Protein AF-A0A9R1WSF4-F1 (afdb_monomer)

Foldseek 3Di:
DDDDDDDDDPPPPPPDDPPPPVVQVVLVVLVVVCPPDPVVVVVLVVQQQDAQAPPRPPDGLPRVLVVLVVVCVVVVPDQVRSLVVQCVVVVVDDPPGPGDNGPVVSVVSCVSNQPAWHKWQADPVRPDTCDDVNVPDQADPVPRHGQFDADPVVRDTDPPHGNDIDTHRDVVVVVVVLCVDPVSVCVVCCVPPPDDDDPPDDDPDPDDPD

Structure (mmCIF, N/CA/C/O backbone):
data_AF-A0A9R1WSF4-F1
#
_entry.id   AF-A0A9R1WSF4-F1
#
loop_
_atom_site.group_PDB
_atom_site.id
_atom_site.type_symbol
_atom_site.label_atom_id
_atom_site.label_alt_id
_atom_site.label_comp_id
_atom_site.label_asym_id
_atom_site.label_entity_id
_atom_site.label_seq_id
_atom_site.pdbx_PDB_ins_code
_atom_site.Cartn_x
_atom_site.Cartn_y
_atom_site.Cartn_z
_atom_site.occupancy
_atom_site.B_iso_or_equiv
_atom_site.auth_seq_id
_atom_site.auth_comp_id
_atom_site.auth_asym_id
_atom_site.auth_atom_id
_atom_site.pdbx_PDB_model_num
ATOM 1 N N . MET A 1 1 ? -25.707 47.163 37.357 1.00 34.94 1 MET A N 1
ATOM 2 C CA . MET A 1 1 ? -25.619 47.768 36.009 1.00 34.94 1 MET A CA 1
ATOM 3 C C . MET A 1 1 ? -24.159 47.628 35.598 1.00 34.94 1 MET A C 1
ATOM 5 O O . MET A 1 1 ? -23.336 48.232 36.261 1.00 34.94 1 MET A O 1
ATOM 9 N N . GLY A 1 2 ? -23.752 46.617 34.819 1.00 32.41 2 GLY A N 1
ATOM 10 C CA . GLY A 1 2 ? -24.029 46.438 33.376 1.00 32.41 2 GLY A CA 1
ATOM 11 C C . GLY A 1 2 ? -23.074 47.368 32.609 1.00 32.41 2 GLY A C 1
ATOM 12 O O . GLY A 1 2 ? -23.060 48.542 32.944 1.00 32.41 2 GLY A O 1
ATOM 13 N N . THR A 1 3 ? -22.200 46.967 31.680 1.00 28.72 3 THR A N 1
ATOM 14 C CA . THR A 1 3 ? -22.215 45.935 30.611 1.00 28.72 3 THR A CA 1
ATOM 15 C C . THR A 1 3 ? -20.755 45.670 30.165 1.00 28.72 3 THR A C 1
ATOM 17 O O . THR A 1 3 ? -19.969 46.610 30.125 1.00 28.72 3 THR A O 1
ATOM 20 N N . SER A 1 4 ? -20.259 44.428 30.083 1.00 29.83 4 SER A N 1
ATOM 21 C CA . SER A 1 4 ? -20.125 43.542 28.896 1.00 29.83 4 SER A CA 1
ATOM 22 C C . SER A 1 4 ? -19.516 44.136 27.611 1.00 29.83 4 SER A C 1
ATOM 24 O O . SER A 1 4 ? -20.044 45.109 27.087 1.00 29.83 4 SER A O 1
ATOM 26 N N . ASN A 1 5 ? -18.467 43.465 27.104 1.00 29.61 5 ASN A N 1
ATOM 27 C CA . ASN A 1 5 ? -18.132 43.126 25.698 1.00 29.61 5 ASN A CA 1
ATOM 28 C C . ASN A 1 5 ? -16.740 42.450 25.748 1.00 29.61 5 ASN A C 1
ATOM 30 O O . ASN A 1 5 ? -15.740 43.129 25.942 1.00 29.61 5 ASN A O 1
ATOM 34 N N . VAL A 1 6 ? -16.599 41.128 25.915 1.00 31.91 6 VAL A N 1
ATOM 35 C CA . VAL A 1 6 ? -16.716 40.045 24.911 1.00 31.91 6 VAL A CA 1
ATOM 36 C C . VAL A 1 6 ? -16.343 40.492 23.499 1.00 31.91 6 VAL A C 1
ATOM 38 O O . VAL A 1 6 ? -17.105 41.191 22.841 1.00 31.91 6 VAL A O 1
ATOM 41 N N . VAL A 1 7 ? -15.174 40.045 23.040 1.00 31.53 7 VAL A N 1
ATOM 42 C CA . VAL A 1 7 ? -14.856 39.922 21.617 1.00 31.53 7 VAL A CA 1
ATOM 43 C C . VAL A 1 7 ? -14.464 38.469 21.391 1.00 31.53 7 VAL A C 1
ATOM 45 O O . VAL A 1 7 ? -13.600 37.929 22.085 1.00 31.53 7 VAL A O 1
ATOM 48 N N . ASP A 1 8 ? -15.210 37.851 20.486 1.00 28.44 8 ASP A N 1
ATOM 49 C CA . ASP A 1 8 ? -15.284 36.427 20.203 1.00 28.44 8 ASP A CA 1
ATOM 50 C C . ASP A 1 8 ? -13.942 35.790 19.836 1.00 28.44 8 ASP A C 1
ATOM 52 O O . ASP A 1 8 ? -13.243 36.212 18.913 1.00 28.44 8 ASP A O 1
ATOM 56 N N . SER A 1 9 ? -13.644 34.670 20.492 1.00 30.88 9 SER A N 1
ATOM 57 C CA . SER A 1 9 ? -12.749 33.653 19.957 1.00 30.88 9 SER A CA 1
ATOM 58 C C . SER A 1 9 ? -13.428 32.983 18.759 1.00 30.88 9 SER A C 1
ATOM 60 O O . SER A 1 9 ? -14.299 32.126 18.927 1.00 30.88 9 SER A O 1
ATOM 62 N N . MET A 1 10 ? -13.029 33.364 17.546 1.00 30.42 10 MET A N 1
ATOM 63 C CA . MET A 1 10 ? -13.393 32.651 16.323 1.00 30.42 10 MET A CA 1
ATOM 64 C C . MET A 1 10 ? -12.867 31.211 16.397 1.00 30.42 10 MET A C 1
ATOM 66 O O . MET A 1 10 ? -11.686 30.942 16.181 1.00 30.42 10 MET A O 1
ATOM 70 N N . SER A 1 11 ? -13.759 30.274 16.716 1.00 31.11 11 SER A N 1
ATOM 71 C CA . SER A 1 11 ? -13.518 28.847 16.523 1.00 31.11 11 SER A CA 1
ATOM 72 C C . SER A 1 11 ? -13.500 28.562 15.024 1.00 31.11 11 SER A C 1
ATOM 74 O O . SER A 1 11 ? -14.547 28.500 14.383 1.00 31.11 11 SER A O 1
ATOM 76 N N . MET A 1 12 ? -12.308 28.392 14.448 1.00 27.53 12 MET A N 1
ATOM 77 C CA . MET A 1 12 ? -12.169 27.768 13.134 1.00 27.53 12 MET A CA 1
ATOM 78 C C . MET A 1 12 ? -12.491 26.280 13.278 1.00 27.53 12 MET A C 1
ATOM 80 O O . MET A 1 12 ? -11.629 25.461 13.599 1.00 27.53 12 MET A O 1
ATOM 84 N N . ASN A 1 13 ? -13.754 25.933 13.032 1.00 30.23 13 ASN A N 1
ATOM 85 C CA . ASN A 1 13 ? -14.149 24.569 12.714 1.00 30.23 13 ASN A CA 1
ATOM 86 C C . ASN A 1 13 ? -13.423 24.162 11.428 1.00 30.23 13 ASN A C 1
ATOM 88 O O . ASN A 1 13 ? -13.831 24.519 10.328 1.00 30.23 13 ASN A O 1
ATOM 92 N N . THR A 1 14 ? -12.316 23.440 11.576 1.00 27.28 14 THR A N 1
ATOM 93 C CA . THR A 1 14 ? -11.708 22.718 10.462 1.00 27.28 14 THR A CA 1
ATOM 94 C C . THR A 1 14 ? -12.385 21.358 10.420 1.00 27.28 14 THR A C 1
ATOM 96 O O . THR A 1 14 ? -11.944 20.412 11.071 1.00 27.28 14 THR A O 1
ATOM 99 N N . GLU A 1 15 ? -13.508 21.270 9.712 1.00 29.41 15 GLU A N 1
ATOM 100 C CA . GLU A 1 15 ? -14.000 19.974 9.258 1.00 29.41 15 GLU A CA 1
ATOM 101 C C . GLU A 1 15 ? -12.944 19.408 8.303 1.00 29.41 15 GLU A C 1
ATOM 103 O O . GLU A 1 15 ? -12.763 19.878 7.182 1.00 29.41 15 GLU A O 1
ATOM 108 N N . MET A 1 16 ? -12.164 18.448 8.799 1.00 30.19 16 MET A N 1
ATOM 109 C CA . MET A 1 16 ? -11.291 17.641 7.960 1.00 30.19 16 MET A CA 1
ATOM 110 C C . MET A 1 16 ? -12.169 16.764 7.059 1.00 30.19 16 MET A C 1
ATOM 112 O O . MET A 1 16 ? -12.967 15.986 7.595 1.00 30.19 16 MET A O 1
ATOM 116 N N . PRO A 1 17 ? -12.004 16.810 5.727 1.00 30.72 17 PRO A N 1
ATOM 117 C CA . PRO A 1 17 ? -12.562 15.784 4.865 1.00 30.72 17 PRO A CA 1
ATOM 118 C C . PRO A 1 17 ? -11.874 14.465 5.228 1.00 30.72 17 PRO A C 1
ATOM 120 O O . PRO A 1 17 ? -10.645 14.372 5.249 1.00 30.72 17 PRO A O 1
ATOM 123 N N . THR A 1 18 ? -12.664 13.462 5.595 1.00 35.69 18 THR A N 1
ATOM 124 C CA . THR A 1 18 ? -12.165 12.118 5.882 1.00 35.69 18 THR A CA 1
ATOM 125 C C . THR A 1 18 ? -12.180 11.314 4.585 1.00 35.69 18 THR A C 1
ATOM 127 O O . THR A 1 18 ? -13.177 10.688 4.247 1.00 35.69 18 THR A O 1
ATOM 130 N N . ASP A 1 19 ? -11.040 11.280 3.889 1.00 41.44 19 ASP A N 1
ATOM 131 C CA . ASP A 1 19 ? -10.754 10.381 2.746 1.00 41.44 19 ASP A CA 1
ATOM 132 C C . ASP A 1 19 ? -10.726 8.877 3.142 1.00 41.44 19 ASP A C 1
ATOM 134 O O . ASP A 1 19 ? -10.318 7.995 2.380 1.00 41.44 19 ASP A O 1
ATOM 138 N N . ASP A 1 20 ? -11.132 8.543 4.368 1.00 42.69 20 ASP A N 1
ATOM 139 C CA . ASP A 1 20 ? -10.998 7.205 4.943 1.00 42.69 20 ASP A CA 1
ATOM 140 C C . ASP A 1 20 ? -12.047 6.210 4.422 1.00 42.69 20 ASP A C 1
ATOM 142 O O . ASP A 1 20 ? -11.817 5.003 4.496 1.00 42.69 20 ASP A O 1
ATOM 146 N N . VAL A 1 21 ? -13.176 6.678 3.877 1.00 32.75 21 VAL A N 1
ATOM 147 C CA . VAL A 1 21 ? -14.263 5.793 3.415 1.00 32.75 21 VAL A CA 1
ATOM 148 C C . VAL A 1 21 ? -14.048 5.341 1.967 1.00 32.75 21 VAL A C 1
ATOM 150 O O . VAL A 1 21 ? -14.145 4.151 1.676 1.00 32.75 21 VAL A O 1
ATOM 153 N N . GLU A 1 22 ? -13.638 6.243 1.071 1.00 32.75 22 GLU A N 1
ATOM 154 C CA . GLU A 1 22 ? -13.432 5.916 -0.352 1.00 32.75 22 GLU A CA 1
ATOM 155 C C . GLU A 1 22 ? -12.198 5.032 -0.595 1.00 32.75 22 GLU A C 1
ATOM 157 O O . GLU A 1 22 ? -12.124 4.269 -1.561 1.00 32.75 22 GLU A O 1
ATOM 162 N N . THR A 1 23 ? -11.210 5.085 0.303 1.00 39.12 23 THR A N 1
ATOM 163 C CA . THR A 1 23 ? -9.971 4.315 0.148 1.00 39.12 23 THR A CA 1
ATOM 164 C C . THR A 1 23 ? -10.122 2.833 0.472 1.00 39.12 23 THR 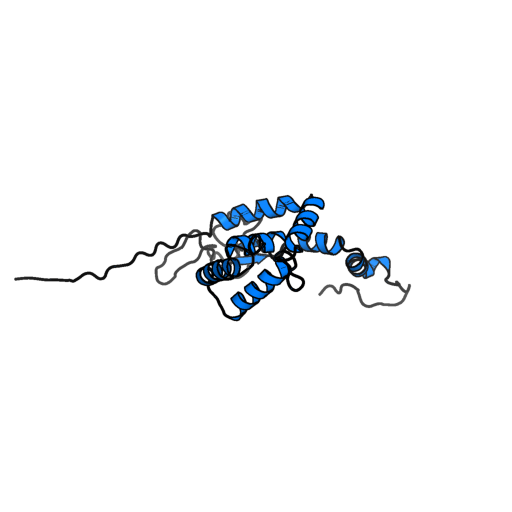A C 1
ATOM 166 O O . THR A 1 23 ? -9.264 2.067 0.039 1.00 39.12 23 THR A O 1
ATOM 169 N N . VAL A 1 24 ? -11.172 2.410 1.189 1.00 39.31 24 VAL A N 1
ATOM 170 C CA . VAL A 1 24 ? -11.402 1.000 1.561 1.00 39.31 24 VAL A CA 1
ATOM 171 C C . VAL A 1 24 ? -12.102 0.237 0.433 1.00 39.31 24 VAL A C 1
ATOM 173 O O . VAL A 1 24 ? -11.615 -0.825 0.045 1.00 39.31 24 VAL A O 1
ATOM 176 N N . GLU A 1 25 ? -13.154 0.802 -0.168 1.00 33.66 25 GLU A N 1
ATOM 177 C CA . GLU A 1 25 ? -13.897 0.158 -1.269 1.00 33.66 25 GLU A CA 1
ATOM 178 C C . GLU A 1 25 ? -13.054 0.021 -2.550 1.00 33.66 25 GLU A C 1
ATOM 180 O O . GLU A 1 25 ? -13.128 -0.984 -3.255 1.00 33.66 25 GLU A O 1
ATOM 185 N N . MET A 1 26 ? -12.143 0.963 -2.818 1.00 37.50 26 MET A N 1
ATOM 186 C CA . MET A 1 26 ? -11.238 0.877 -3.971 1.00 37.50 26 MET A CA 1
ATOM 187 C C . MET A 1 26 ? -10.111 -0.169 -3.819 1.00 37.50 26 MET A C 1
ATOM 189 O O . MET A 1 26 ? -9.355 -0.392 -4.766 1.00 37.50 26 MET A O 1
ATOM 193 N N . VAL A 1 27 ? -9.915 -0.791 -2.646 1.00 41.00 27 VAL A N 1
ATOM 194 C CA . VAL A 1 27 ? -8.861 -1.814 -2.445 1.00 41.00 27 VAL A CA 1
ATOM 195 C C . VAL A 1 27 ? -9.271 -3.158 -3.027 1.00 41.00 27 VAL A C 1
ATOM 197 O O . VAL A 1 27 ? -8.461 -3.776 -3.713 1.00 41.00 27 VAL A O 1
ATOM 200 N N . GLU A 1 28 ? -10.517 -3.569 -2.809 1.00 41.44 28 GLU A N 1
ATOM 201 C CA . GLU A 1 28 ? -11.014 -4.869 -3.268 1.00 41.44 28 GLU A CA 1
ATOM 202 C C . GLU A 1 28 ? -11.129 -4.901 -4.803 1.00 41.44 28 GLU A C 1
ATOM 204 O O . GLU A 1 28 ? -10.654 -5.837 -5.446 1.00 41.44 28 GLU A O 1
ATOM 209 N N . VAL A 1 29 ? -11.605 -3.808 -5.414 1.00 42.47 29 VAL A N 1
ATOM 210 C CA . VAL A 1 29 ? -11.800 -3.697 -6.874 1.00 42.47 29 VAL A CA 1
ATOM 211 C C . VAL A 1 29 ? -10.481 -3.705 -7.662 1.00 42.47 29 VAL A C 1
ATOM 213 O O . VAL A 1 29 ? -10.418 -4.205 -8.787 1.00 42.47 29 VAL A O 1
ATOM 216 N N . VAL A 1 30 ? -9.402 -3.147 -7.104 1.00 45.97 30 VAL A N 1
ATOM 217 C CA . VAL A 1 30 ? -8.091 -3.133 -7.777 1.00 45.97 30 VAL A CA 1
ATOM 218 C C . VAL A 1 30 ? -7.412 -4.496 -7.658 1.00 45.97 30 VAL A C 1
ATOM 220 O O . VAL A 1 30 ? -6.815 -4.950 -8.629 1.00 45.97 30 VAL A O 1
ATOM 223 N N . GLU A 1 31 ? -7.525 -5.180 -6.517 1.00 46.34 31 GLU A N 1
ATOM 224 C CA . GLU A 1 31 ? -6.888 -6.486 -6.311 1.00 46.34 31 GLU A CA 1
ATOM 225 C C . GLU A 1 31 ? -7.540 -7.598 -7.149 1.00 46.34 31 GLU A C 1
ATOM 227 O O . GLU A 1 31 ? -6.813 -8.384 -7.758 1.00 46.34 31 GLU A O 1
ATOM 232 N N . GLU A 1 32 ? -8.869 -7.625 -7.299 1.00 48.31 32 GLU A N 1
ATOM 233 C CA . GLU A 1 32 ? -9.553 -8.606 -8.163 1.00 48.31 32 GLU A CA 1
ATOM 234 C C . GLU A 1 32 ? -9.201 -8.453 -9.653 1.00 48.31 32 GLU A C 1
ATOM 236 O O . GLU A 1 32 ? -9.094 -9.445 -10.380 1.00 48.31 32 GLU A O 1
ATOM 241 N N . ASN A 1 33 ? -8.908 -7.230 -10.106 1.00 50.91 33 ASN A N 1
ATOM 242 C CA . ASN A 1 33 ? -8.629 -6.931 -11.513 1.00 50.91 33 ASN A CA 1
ATOM 243 C C . ASN A 1 33 ? -7.309 -7.516 -12.055 1.00 50.91 33 ASN A C 1
ATOM 245 O O . ASN A 1 33 ? -7.187 -7.689 -13.272 1.00 50.91 33 ASN A O 1
ATOM 249 N N . PHE A 1 34 ? -6.342 -7.838 -11.187 1.00 53.66 34 PHE A N 1
ATOM 250 C CA . PHE A 1 34 ? -5.024 -8.370 -11.580 1.00 53.66 34 PHE A CA 1
ATOM 251 C C . PHE A 1 34 ? -4.853 -9.874 -11.315 1.00 53.66 34 PHE A C 1
ATOM 253 O O . PHE A 1 34 ? -3.930 -10.494 -11.841 1.00 53.66 34 PHE A O 1
ATOM 260 N N . ILE A 1 35 ? -5.734 -10.490 -10.520 1.00 52.72 35 ILE A N 1
ATOM 261 C CA . ILE A 1 35 ? -5.609 -11.891 -10.073 1.00 52.72 35 ILE A CA 1
ATOM 262 C C . ILE A 1 35 ? -5.742 -12.900 -11.226 1.00 52.72 35 ILE A C 1
ATOM 264 O O . ILE A 1 35 ? -5.218 -14.016 -11.098 1.00 52.72 35 ILE A O 1
ATOM 268 N N . GLY A 1 36 ? -6.390 -12.507 -12.331 1.00 54.41 36 GLY A N 1
ATOM 269 C CA . GLY A 1 36 ? -6.693 -13.369 -13.478 1.00 54.41 36 GLY A CA 1
ATOM 270 C C . GLY A 1 36 ? -6.193 -12.892 -14.845 1.00 54.41 36 GLY A C 1
ATOM 271 O O . GLY A 1 36 ? -6.513 -13.545 -15.832 1.00 54.41 36 GLY A O 1
ATOM 272 N N . ASN A 1 37 ? -5.441 -11.788 -14.942 1.00 64.06 37 ASN A N 1
ATOM 273 C CA . ASN A 1 37 ? -5.027 -11.251 -16.242 1.00 64.06 37 ASN A CA 1
ATOM 274 C C . ASN A 1 37 ? -3.524 -10.886 -16.266 1.00 64.06 37 ASN A C 1
ATOM 276 O O . ASN A 1 37 ? -3.154 -9.782 -15.858 1.00 64.06 37 ASN A O 1
ATOM 280 N N . PRO A 1 38 ? -2.646 -11.810 -16.709 1.00 68.00 38 PRO A N 1
ATOM 281 C CA . PRO A 1 38 ? -1.209 -11.556 -16.813 1.00 68.00 38 PRO A CA 1
ATOM 282 C C . PRO A 1 38 ? -0.873 -10.442 -17.815 1.00 68.00 38 PRO A C 1
ATOM 284 O O . PRO A 1 38 ? 0.133 -9.760 -17.625 1.00 68.00 38 PRO A O 1
ATOM 287 N N . ASP A 1 39 ? -1.716 -10.210 -18.825 1.00 74.88 39 ASP A N 1
ATOM 288 C CA . ASP A 1 39 ? -1.504 -9.155 -19.816 1.00 74.88 39 ASP A CA 1
ATOM 289 C C . ASP A 1 39 ? -1.663 -7.764 -19.191 1.00 74.88 39 ASP A C 1
ATOM 291 O O . ASP A 1 39 ? -0.790 -6.924 -19.378 1.00 74.88 39 ASP A O 1
ATOM 295 N N . LYS A 1 40 ? -2.659 -7.555 -18.318 1.00 75.06 40 LYS A N 1
ATOM 296 C CA . LYS A 1 40 ? -2.814 -6.291 -17.564 1.00 75.06 40 LYS A CA 1
ATOM 297 C C . LYS A 1 40 ? -1.614 -5.968 -16.673 1.00 75.06 40 LYS A C 1
ATOM 299 O O . LYS A 1 40 ? -1.281 -4.806 -16.460 1.00 75.06 40 LYS A O 1
ATOM 304 N N . PHE A 1 41 ? -0.987 -6.989 -16.085 1.00 72.75 41 PHE A N 1
ATOM 305 C CA . PHE A 1 41 ? 0.207 -6.778 -15.266 1.00 72.75 41 PHE A CA 1
ATOM 306 C C . PHE A 1 41 ? 1.428 -6.449 -16.130 1.00 72.75 41 PHE A C 1
ATOM 308 O O . PHE A 1 41 ? 2.231 -5.608 -15.737 1.00 72.75 41 PHE A O 1
ATOM 315 N N . ARG A 1 42 ? 1.546 -7.068 -17.311 1.00 78.19 42 ARG A N 1
ATOM 316 C CA . ARG A 1 42 ? 2.587 -6.726 -18.285 1.00 78.19 42 ARG A CA 1
ATOM 317 C C . ARG A 1 42 ? 2.418 -5.296 -18.800 1.00 78.19 42 ARG A C 1
ATOM 319 O O . ARG A 1 42 ? 3.385 -4.553 -18.759 1.00 78.19 42 ARG A O 1
ATOM 326 N N . GLU A 1 43 ? 1.205 -4.895 -19.175 1.00 84.50 43 GLU A N 1
ATOM 327 C CA . GLU A 1 43 ? 0.888 -3.515 -19.577 1.00 84.50 43 GLU A CA 1
ATOM 328 C C . GLU A 1 43 ? 1.257 -2.503 -18.485 1.00 84.50 43 GLU A C 1
ATOM 330 O O . GLU A 1 43 ? 1.836 -1.460 -18.772 1.00 84.50 43 GLU A O 1
ATOM 335 N N . LEU A 1 44 ? 0.977 -2.829 -17.216 1.00 82.62 44 LEU A N 1
ATOM 336 C CA . LEU A 1 44 ? 1.388 -1.993 -16.089 1.00 82.62 44 LEU A CA 1
ATOM 337 C C . LEU A 1 44 ? 2.915 -1.867 -16.012 1.00 82.62 44 LEU A C 1
ATOM 339 O O . LEU A 1 44 ? 3.410 -0.761 -15.839 1.00 82.62 44 LEU A O 1
ATOM 343 N N . ILE A 1 45 ? 3.660 -2.973 -16.133 1.00 81.75 45 ILE A N 1
ATOM 344 C CA . ILE A 1 45 ? 5.133 -2.938 -16.130 1.00 81.75 45 ILE A CA 1
ATOM 345 C C . ILE A 1 45 ? 5.649 -2.077 -17.286 1.00 81.75 45 ILE A C 1
ATOM 347 O O . ILE A 1 45 ? 6.485 -1.205 -17.071 1.00 81.75 45 ILE A O 1
ATOM 351 N N . GLU A 1 46 ? 5.118 -2.287 -18.489 1.00 86.94 46 GLU A N 1
ATOM 352 C CA . GLU A 1 46 ? 5.505 -1.530 -19.677 1.00 86.94 46 GLU A CA 1
ATOM 353 C C . GLU A 1 46 ? 5.245 -0.029 -19.499 1.00 86.94 46 GLU A C 1
ATOM 355 O O . GLU A 1 46 ? 6.083 0.773 -19.899 1.00 86.94 46 GLU A O 1
ATOM 360 N N . ASP A 1 47 ? 4.140 0.368 -18.857 1.00 87.50 47 ASP A N 1
ATOM 361 C CA . ASP A 1 47 ? 3.843 1.777 -18.578 1.00 87.50 47 ASP A CA 1
ATOM 362 C C . ASP A 1 47 ? 4.812 2.404 -17.567 1.00 87.50 47 ASP A C 1
ATOM 364 O O . ASP A 1 47 ? 5.315 3.507 -17.787 1.00 87.50 47 ASP A O 1
ATOM 368 N N . VAL A 1 48 ? 5.116 1.703 -16.472 1.00 87.06 48 VAL A N 1
ATOM 369 C CA . VAL A 1 48 ? 5.973 2.250 -15.406 1.00 87.06 48 VAL A CA 1
ATOM 370 C C . VAL A 1 48 ? 7.462 2.244 -15.766 1.00 87.06 48 VAL A C 1
ATOM 372 O O . VAL A 1 48 ? 8.240 3.027 -15.210 1.00 87.06 48 VAL A O 1
ATOM 375 N N . GLU A 1 49 ? 7.872 1.377 -16.696 1.00 89.56 49 GLU A N 1
ATOM 376 C CA . GLU A 1 49 ? 9.234 1.311 -17.233 1.00 89.56 49 GLU A CA 1
ATOM 377 C C . GLU A 1 49 ? 9.495 2.322 -18.357 1.00 89.56 49 GLU A C 1
ATOM 379 O O . GLU A 1 49 ? 10.654 2.508 -18.738 1.00 89.56 49 GLU A O 1
ATOM 384 N N . LYS A 1 50 ? 8.471 3.040 -18.842 1.00 92.44 50 LYS A N 1
ATOM 385 C CA . LYS A 1 50 ? 8.670 4.135 -19.800 1.00 92.44 50 LYS A CA 1
ATOM 386 C C . LYS A 1 50 ? 9.677 5.161 -19.265 1.00 92.44 50 LYS A C 1
ATOM 388 O O . LYS A 1 50 ? 9.669 5.470 -18.065 1.00 92.44 50 LYS A O 1
ATOM 393 N N . PRO A 1 51 ? 10.523 5.733 -20.140 1.00 95.12 51 PRO A N 1
ATOM 394 C CA . PRO A 1 51 ? 11.329 6.902 -19.805 1.00 95.12 51 PRO A CA 1
ATOM 395 C C . PRO A 1 51 ? 10.462 8.018 -19.216 1.00 95.12 51 PRO A C 1
ATOM 397 O O . PRO A 1 51 ? 9.329 8.216 -19.647 1.00 95.12 51 PRO A O 1
ATOM 400 N N . LEU A 1 52 ? 10.995 8.776 -18.253 1.00 95.38 52 LEU A N 1
ATOM 401 C CA . LEU A 1 52 ? 10.245 9.868 -17.617 1.00 95.38 52 LEU A CA 1
ATOM 402 C C . LEU A 1 52 ? 9.798 10.949 -18.622 1.00 95.38 52 LEU A C 1
ATOM 404 O O . LEU A 1 52 ? 8.800 11.630 -18.410 1.00 95.38 52 LEU A O 1
ATOM 408 N N . TYR A 1 53 ? 10.557 11.125 -19.697 1.00 94.62 53 TYR A N 1
ATOM 409 C CA . TYR A 1 53 ? 10.246 11.958 -20.856 1.00 94.62 53 TYR A CA 1
ATOM 410 C C . TYR A 1 53 ? 11.084 11.461 -22.045 1.00 94.62 53 TYR A C 1
ATOM 412 O O . TYR A 1 53 ? 11.983 10.629 -21.873 1.00 94.62 53 TYR A O 1
ATOM 420 N N . THR A 1 54 ? 10.807 11.956 -23.253 1.00 93.06 54 THR A N 1
ATOM 421 C CA . THR A 1 54 ? 11.548 11.592 -24.474 1.00 93.06 54 THR A CA 1
ATOM 422 C C . THR A 1 54 ? 13.055 11.811 -24.300 1.00 93.06 54 THR A C 1
ATOM 424 O O . THR A 1 54 ? 13.463 12.865 -23.819 1.00 93.06 54 THR A O 1
ATOM 427 N N . GLU A 1 55 ? 13.882 10.839 -24.695 1.00 91.88 55 GLU A N 1
ATOM 428 C CA . GLU A 1 55 ? 15.350 10.862 -24.522 1.00 91.88 55 GLU A CA 1
ATOM 429 C C . GLU A 1 55 ? 15.847 10.852 -23.055 1.00 91.88 55 GLU A C 1
ATOM 431 O O . GLU A 1 55 ? 17.022 11.100 -22.777 1.00 91.88 55 GLU A O 1
ATOM 436 N N . CYS A 1 56 ? 14.993 10.543 -22.070 1.00 92.31 56 CYS A N 1
ATOM 437 C CA . CYS A 1 56 ? 15.441 10.381 -20.685 1.00 92.31 56 CYS A CA 1
ATOM 438 C C . CYS A 1 56 ? 16.108 9.010 -20.469 1.00 92.31 56 CYS A C 1
ATOM 440 O O . CYS A 1 56 ? 15.435 7.999 -20.286 1.00 92.31 56 CYS A O 1
ATOM 442 N N . HIS A 1 57 ? 17.442 8.968 -20.439 1.00 91.38 57 HIS A N 1
ATOM 443 C CA . HIS A 1 57 ? 18.189 7.719 -20.207 1.00 91.38 57 HIS A CA 1
ATOM 444 C C . HIS A 1 57 ? 18.387 7.370 -18.724 1.00 91.38 57 HIS A C 1
ATOM 446 O O . HIS A 1 57 ? 18.671 6.222 -18.390 1.00 91.38 57 HIS A O 1
ATOM 452 N N . ASN A 1 58 ? 18.255 8.354 -17.831 1.00 92.31 58 ASN A N 1
ATOM 453 C CA . ASN A 1 58 ? 18.609 8.196 -16.417 1.00 92.31 58 ASN A CA 1
ATOM 454 C C . ASN A 1 58 ? 17.430 7.760 -15.540 1.00 92.31 58 ASN A C 1
ATOM 456 O O . ASN A 1 58 ? 17.640 7.164 -14.483 1.00 92.31 58 ASN A O 1
ATOM 460 N N . PHE A 1 59 ? 16.198 8.080 -15.946 1.00 94.12 59 PHE A N 1
ATOM 461 C CA . PHE A 1 59 ? 15.009 7.851 -15.134 1.00 94.12 59 PHE A CA 1
ATOM 462 C C . PHE A 1 59 ? 13.862 7.276 -15.957 1.00 94.12 59 PHE A C 1
ATOM 464 O O . PHE A 1 59 ? 13.510 7.790 -17.018 1.00 94.12 59 PHE A O 1
ATOM 471 N N . THR A 1 60 ? 13.234 6.246 -15.401 1.00 94.56 60 THR A N 1
ATOM 472 C CA . THR A 1 60 ? 11.904 5.801 -15.807 1.00 94.56 60 THR A CA 1
ATOM 473 C C . THR A 1 60 ? 10.860 6.514 -14.954 1.00 94.56 60 THR A C 1
ATOM 475 O O . THR A 1 60 ? 11.182 7.060 -13.889 1.00 94.56 60 THR A O 1
ATOM 478 N N . LYS A 1 61 ? 9.598 6.468 -15.386 1.00 92.38 61 LYS A N 1
ATOM 479 C CA . LYS A 1 61 ? 8.451 6.935 -14.600 1.00 92.38 61 LYS A CA 1
ATOM 480 C C . LYS A 1 61 ? 8.502 6.370 -13.177 1.00 92.38 61 LYS A C 1
ATOM 482 O O . LYS A 1 61 ? 8.457 7.134 -12.211 1.00 92.38 61 LYS A O 1
ATOM 487 N N . LEU A 1 62 ? 8.718 5.054 -13.046 1.00 90.94 62 LEU A N 1
ATOM 488 C CA . LEU A 1 62 ? 8.824 4.360 -11.761 1.00 90.94 62 LEU A CA 1
ATOM 489 C C . LEU A 1 62 ? 10.017 4.807 -10.916 1.00 90.94 62 LEU A C 1
ATOM 491 O O . LEU A 1 62 ? 9.875 5.048 -9.713 1.00 90.94 62 LEU A O 1
ATOM 495 N N . SER A 1 63 ? 11.214 4.863 -11.506 1.00 92.88 63 SER A N 1
ATOM 496 C CA . SER A 1 63 ? 12.428 5.126 -10.731 1.00 92.88 63 SER A CA 1
ATOM 497 C C . SER A 1 63 ? 12.433 6.548 -10.173 1.00 92.88 63 SER A C 1
ATOM 499 O O . SER A 1 63 ? 12.820 6.741 -9.017 1.00 92.88 63 SER A O 1
ATOM 501 N N . ALA A 1 64 ? 11.913 7.514 -10.936 1.00 94.25 64 ALA A N 1
ATOM 502 C CA . ALA A 1 64 ? 11.746 8.895 -10.505 1.00 94.25 64 ALA A CA 1
ATOM 503 C C . ALA A 1 64 ? 10.815 9.002 -9.290 1.00 94.25 64 ALA A C 1
ATOM 505 O O . ALA A 1 64 ? 11.205 9.525 -8.240 1.00 94.25 64 ALA A O 1
ATOM 506 N N . ILE A 1 65 ? 9.598 8.454 -9.388 1.00 92.31 65 ILE A N 1
ATOM 507 C CA . ILE A 1 65 ? 8.630 8.563 -8.294 1.00 92.31 65 ILE A CA 1
ATOM 508 C C . ILE A 1 65 ? 9.060 7.774 -7.055 1.00 92.31 65 ILE A C 1
ATOM 510 O O . ILE A 1 65 ? 8.834 8.230 -5.936 1.00 92.31 65 ILE A O 1
ATOM 514 N N . ASN A 1 66 ? 9.738 6.634 -7.227 1.00 91.19 66 ASN A N 1
ATOM 515 C CA . ASN A 1 66 ? 10.263 5.849 -6.113 1.00 91.19 66 ASN A CA 1
ATOM 516 C C . ASN A 1 66 ? 11.296 6.658 -5.313 1.00 91.19 66 ASN A C 1
ATOM 518 O O . ASN A 1 66 ? 11.214 6.744 -4.089 1.00 91.19 66 ASN A O 1
ATOM 522 N N . GLN A 1 67 ? 12.235 7.323 -5.994 1.00 93.94 67 GLN A N 1
ATOM 523 C CA . GLN A 1 67 ? 13.217 8.184 -5.329 1.00 93.94 67 GLN A CA 1
ATOM 524 C C . GLN A 1 67 ? 12.554 9.362 -4.605 1.00 93.94 67 GLN A C 1
ATOM 526 O O . GLN A 1 67 ? 12.903 9.656 -3.461 1.00 93.94 67 GLN A O 1
ATOM 531 N N . LEU A 1 68 ? 11.551 9.993 -5.218 1.00 93.88 68 LEU A N 1
ATOM 532 C CA . LEU A 1 68 ? 10.824 11.104 -4.601 1.00 93.88 68 LEU A CA 1
ATOM 533 C C . LEU A 1 68 ? 10.007 10.669 -3.381 1.00 93.88 68 LEU A C 1
ATOM 535 O O . LEU A 1 68 ? 10.030 11.352 -2.358 1.00 93.88 68 LEU A O 1
ATOM 539 N N . LEU A 1 69 ? 9.329 9.522 -3.441 1.00 91.25 69 LEU A N 1
ATOM 540 C CA . LEU A 1 69 ? 8.620 8.965 -2.288 1.00 91.25 69 LEU A CA 1
ATOM 541 C C . LEU A 1 69 ? 9.583 8.578 -1.163 1.00 91.25 69 LEU A C 1
ATOM 543 O O . LEU A 1 69 ? 9.281 8.827 0.003 1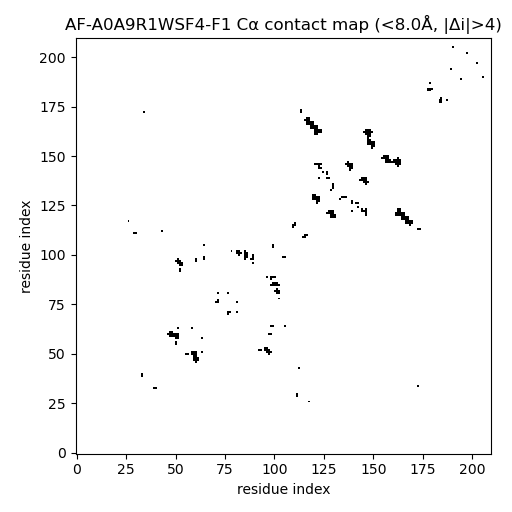.00 91.25 69 LEU A O 1
ATOM 547 N N . ASN A 1 70 ? 10.767 8.056 -1.489 1.00 91.44 70 ASN A N 1
ATOM 548 C CA . ASN A 1 70 ? 11.800 7.789 -0.490 1.00 91.44 70 ASN A CA 1
ATOM 549 C C . ASN A 1 70 ? 12.249 9.075 0.214 1.00 91.44 70 ASN A C 1
ATOM 551 O O . ASN A 1 70 ? 12.360 9.090 1.440 1.00 91.44 70 ASN A O 1
ATOM 555 N N . LEU A 1 71 ? 12.450 10.172 -0.525 1.00 94.25 71 LEU A N 1
ATOM 556 C CA . LEU A 1 71 ? 12.758 11.481 0.063 1.00 94.25 71 LEU A CA 1
ATOM 557 C C . LEU A 1 71 ? 11.605 11.987 0.935 1.00 94.25 71 LEU A C 1
ATOM 559 O O . LEU A 1 71 ? 11.824 12.382 2.080 1.00 94.25 71 LEU A O 1
ATOM 563 N N . LYS A 1 72 ? 10.370 11.911 0.432 1.00 93.00 72 LYS A N 1
ATOM 564 C CA . LYS A 1 72 ? 9.164 12.282 1.178 1.00 93.00 72 LYS A CA 1
ATOM 565 C C . LYS A 1 72 ? 9.102 11.567 2.525 1.00 93.00 72 LYS A C 1
ATOM 567 O O . LYS A 1 72 ? 8.924 12.219 3.550 1.00 93.00 72 LYS A O 1
ATOM 572 N N . SER A 1 73 ? 9.271 10.246 2.524 1.00 91.31 73 SER A N 1
ATOM 573 C CA . SER A 1 73 ? 9.249 9.423 3.734 1.00 91.31 73 SER A CA 1
ATOM 574 C C . SER A 1 73 ? 10.421 9.727 4.662 1.00 91.31 73 SER A C 1
ATOM 576 O O . SER A 1 73 ? 10.217 9.863 5.865 1.00 91.31 73 SER A O 1
ATOM 578 N N . LYS A 1 74 ? 11.633 9.885 4.117 1.00 94.88 74 LYS A N 1
ATOM 579 C CA . LYS A 1 74 ? 12.847 10.164 4.895 1.00 94.88 74 LYS A CA 1
ATOM 580 C C . LYS A 1 74 ? 12.773 11.489 5.654 1.00 94.88 74 LYS A C 1
ATOM 582 O O . LYS A 1 74 ? 13.282 11.574 6.766 1.00 94.88 74 LYS A O 1
ATOM 587 N N . TYR A 1 75 ? 12.151 12.504 5.060 1.00 96.00 75 TYR A N 1
ATOM 588 C CA . TYR A 1 75 ? 12.089 13.855 5.624 1.00 96.00 75 TYR A CA 1
ATOM 589 C C . TYR A 1 75 ? 10.705 14.239 6.160 1.00 96.00 75 TYR A C 1
ATOM 591 O O . TYR A 1 75 ? 10.495 15.386 6.538 1.00 96.00 75 TYR A O 1
ATOM 599 N N . GLY A 1 76 ? 9.754 13.300 6.205 1.00 93.00 76 GLY A N 1
ATOM 600 C CA . GLY A 1 76 ? 8.416 13.547 6.751 1.00 93.00 76 GLY A CA 1
ATOM 601 C C . GLY A 1 76 ? 7.603 14.585 5.969 1.00 93.00 76 GLY A C 1
ATOM 602 O O . GLY A 1 76 ? 6.805 15.313 6.556 1.00 93.00 76 GLY A O 1
ATOM 603 N N . VAL A 1 77 ? 7.795 14.678 4.651 1.00 94.06 77 VAL A N 1
ATOM 604 C CA . VAL A 1 77 ? 7.102 15.665 3.810 1.00 94.06 77 VAL A CA 1
ATOM 605 C C . VAL A 1 77 ? 5.607 15.337 3.735 1.00 94.06 77 VAL A C 1
ATOM 607 O O . VAL A 1 77 ? 5.209 14.239 3.324 1.00 94.06 77 VAL A O 1
ATOM 610 N N . SER A 1 78 ? 4.761 16.309 4.091 1.00 93.38 78 SER A N 1
ATOM 611 C CA . SER A 1 78 ? 3.299 16.157 4.078 1.00 93.38 78 SER A CA 1
ATOM 612 C C . SER A 1 78 ? 2.759 15.816 2.682 1.00 93.38 78 SER A C 1
ATOM 614 O O . SER A 1 78 ? 3.403 16.067 1.662 1.00 93.38 78 SER A O 1
ATOM 616 N N . ASP A 1 79 ? 1.574 15.202 2.602 1.00 90.44 79 ASP A N 1
ATOM 617 C CA . ASP A 1 79 ? 0.939 14.889 1.310 1.00 90.44 79 ASP A CA 1
ATOM 618 C C . ASP A 1 79 ? 0.629 16.145 0.494 1.00 90.44 79 ASP A C 1
ATOM 620 O O . ASP A 1 79 ? 0.913 16.163 -0.701 1.00 90.44 79 ASP A O 1
ATOM 624 N N . LYS A 1 80 ? 0.171 17.220 1.144 1.00 93.38 80 LYS A N 1
ATOM 625 C CA . LYS A 1 80 ? -0.080 18.505 0.484 1.00 93.38 80 LYS A CA 1
ATOM 626 C C . LYS A 1 80 ? 1.190 19.081 -0.152 1.00 93.38 80 LYS A C 1
ATOM 628 O O . LYS A 1 80 ? 1.205 19.340 -1.350 1.00 93.38 80 LYS A O 1
ATOM 633 N N . CYS A 1 81 ? 2.267 19.194 0.629 1.00 94.44 81 CYS A N 1
ATOM 634 C CA . CYS A 1 81 ? 3.543 19.717 0.137 1.00 94.44 81 CYS A CA 1
ATOM 635 C C . CYS A 1 81 ? 4.123 18.837 -0.978 1.00 94.44 81 CYS A C 1
ATOM 637 O O . CYS A 1 81 ? 4.621 19.349 -1.974 1.00 94.44 81 CYS A O 1
ATOM 639 N N . PHE A 1 82 ? 4.013 17.510 -0.858 1.00 94.75 82 PHE A N 1
ATOM 640 C CA . PHE A 1 82 ? 4.499 16.614 -1.905 1.00 94.75 82 PHE A CA 1
ATOM 641 C C . PHE A 1 82 ? 3.696 16.735 -3.202 1.00 94.75 82 PHE A C 1
ATOM 643 O O . PHE A 1 82 ? 4.290 16.708 -4.270 1.00 94.75 82 PHE A O 1
ATOM 650 N N . THR A 1 83 ? 2.370 16.888 -3.138 1.00 94.88 83 THR A N 1
ATOM 651 C CA . THR A 1 83 ? 1.555 17.136 -4.337 1.00 94.88 83 THR A CA 1
ATOM 652 C C . THR A 1 83 ? 1.988 18.427 -5.036 1.00 94.88 83 THR A C 1
ATOM 654 O O . THR A 1 83 ? 2.228 18.404 -6.237 1.00 94.88 83 THR A O 1
ATOM 657 N N . GLU A 1 84 ? 2.164 19.524 -4.294 1.00 95.81 84 GLU A N 1
ATOM 658 C CA . GLU A 1 84 ? 2.656 20.792 -4.857 1.00 95.81 84 GLU A CA 1
ATOM 659 C C . GLU A 1 84 ? 4.062 20.641 -5.466 1.00 95.81 84 GLU A C 1
ATOM 661 O O . GLU A 1 84 ? 4.328 21.140 -6.560 1.00 95.81 84 GLU A O 1
ATOM 666 N N . LEU A 1 85 ? 4.945 19.879 -4.810 1.00 95.50 85 LEU A N 1
ATOM 667 C CA . LEU A 1 85 ? 6.282 19.570 -5.319 1.00 95.50 85 LEU A CA 1
ATOM 668 C C . LEU A 1 85 ? 6.238 18.775 -6.633 1.00 95.50 85 LEU A C 1
ATOM 670 O O . LEU A 1 85 ? 7.002 19.075 -7.545 1.00 95.50 85 LEU A O 1
ATOM 674 N N . LEU A 1 86 ? 5.357 17.776 -6.748 1.00 95.44 86 LEU A N 1
ATOM 675 C CA . LEU A 1 86 ? 5.201 16.988 -7.974 1.00 95.44 86 LEU A CA 1
ATOM 676 C C . LEU A 1 86 ? 4.749 17.862 -9.148 1.00 95.44 86 LEU A C 1
ATOM 678 O O . LEU A 1 86 ? 5.318 17.754 -10.231 1.00 95.44 86 LEU A O 1
ATOM 682 N N . VAL A 1 87 ? 3.785 18.762 -8.923 1.00 95.50 87 VAL A N 1
ATOM 683 C CA . VAL A 1 87 ? 3.327 19.725 -9.939 1.00 95.50 87 VAL A CA 1
ATOM 684 C C . VAL A 1 87 ? 4.473 20.636 -10.381 1.00 95.50 87 VAL A C 1
ATOM 686 O O . VAL A 1 87 ? 4.681 20.825 -11.580 1.00 95.50 87 VAL A O 1
ATOM 689 N N . LEU A 1 88 ? 5.257 21.152 -9.429 1.00 96.31 88 LEU A N 1
ATOM 690 C CA . LEU A 1 88 ? 6.408 21.998 -9.732 1.00 96.31 88 LEU A CA 1
ATOM 691 C C . LEU A 1 88 ? 7.454 21.244 -10.565 1.00 96.31 88 LEU A C 1
ATOM 693 O O . LEU A 1 88 ? 7.860 21.734 -11.616 1.00 96.31 88 LEU A O 1
ATOM 697 N N . ILE A 1 89 ? 7.843 20.035 -10.147 1.00 95.06 89 ILE A N 1
ATOM 698 C CA . ILE A 1 89 ? 8.796 19.194 -10.888 1.00 95.06 89 ILE A CA 1
ATOM 699 C C . ILE A 1 89 ? 8.266 18.909 -12.294 1.00 95.06 89 ILE A C 1
ATOM 701 O O . ILE A 1 89 ? 8.997 19.082 -13.263 1.00 95.06 89 ILE A O 1
ATOM 705 N N . LYS A 1 90 ? 6.989 18.536 -12.424 1.00 95.00 90 LYS A N 1
ATOM 706 C CA . LYS A 1 90 ? 6.349 18.273 -13.718 1.00 95.00 90 LYS A CA 1
ATOM 707 C C . LYS A 1 90 ? 6.422 19.475 -14.661 1.00 95.00 90 LYS A C 1
ATOM 709 O O . LYS A 1 90 ? 6.634 19.278 -15.852 1.00 95.00 90 LYS A O 1
ATOM 714 N N . SER A 1 91 ? 6.293 20.697 -14.135 1.00 95.12 91 SER A N 1
ATOM 715 C CA . SER A 1 91 ? 6.406 21.936 -14.919 1.00 95.12 91 SER A CA 1
ATOM 716 C C . SER A 1 91 ? 7.843 22.312 -15.307 1.00 95.12 91 SER A C 1
ATOM 718 O O . SER A 1 91 ? 8.041 23.057 -16.260 1.00 95.12 91 SER A O 1
ATOM 720 N N . MET A 1 92 ? 8.843 21.807 -14.576 1.00 95.62 92 MET A N 1
ATOM 721 C CA . MET A 1 92 ? 10.265 22.009 -14.884 1.00 95.62 92 MET A CA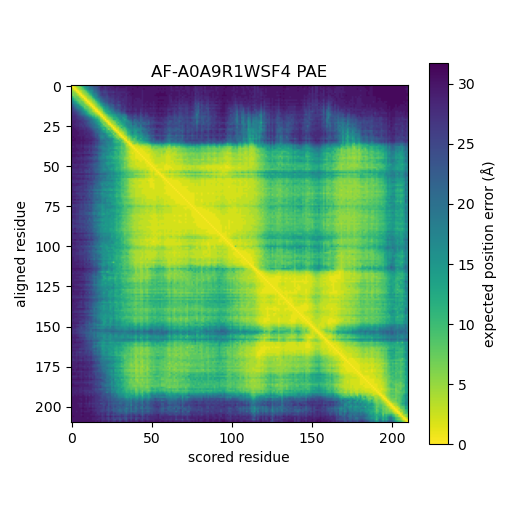 1
ATOM 722 C C . MET A 1 92 ? 10.795 21.017 -15.928 1.00 95.62 92 MET A C 1
ATOM 724 O O . MET A 1 92 ? 11.874 21.230 -16.481 1.00 95.62 92 MET A O 1
ATOM 728 N N . LEU A 1 93 ? 10.078 19.916 -16.165 1.00 95.44 93 LEU A N 1
ATOM 729 C CA . LEU A 1 93 ? 10.444 18.890 -17.139 1.00 95.44 93 LEU A CA 1
ATOM 730 C C . LEU A 1 93 ? 9.969 19.262 -18.555 1.00 95.44 93 LEU A C 1
ATOM 732 O O . LEU A 1 93 ? 9.053 20.074 -18.699 1.00 95.44 93 LEU A O 1
ATOM 736 N N . PRO A 1 94 ? 10.550 18.651 -19.608 1.00 95.75 94 PRO A N 1
ATOM 737 C CA . PRO A 1 94 ? 10.094 18.852 -20.981 1.00 95.75 94 PRO A CA 1
ATOM 738 C C . PRO A 1 94 ? 8.602 18.552 -21.171 1.00 95.75 94 PRO A C 1
ATOM 740 O O . PRO A 1 94 ? 8.004 17.760 -20.433 1.00 95.75 94 PRO A O 1
ATOM 743 N N . GLU A 1 95 ? 8.008 19.169 -22.191 1.00 93.50 95 GLU A N 1
ATOM 744 C CA . GLU A 1 95 ? 6.620 18.915 -22.573 1.00 93.50 95 GLU A CA 1
ATOM 745 C C . GLU A 1 95 ? 6.419 17.439 -22.958 1.00 93.50 95 GLU A C 1
ATOM 747 O O . GLU A 1 95 ? 7.288 16.820 -23.569 1.00 93.50 95 GLU A O 1
ATOM 752 N N . GLY A 1 96 ? 5.282 16.859 -22.558 1.00 91.00 96 GLY A N 1
ATOM 753 C CA . GLY A 1 96 ? 4.992 15.437 -22.774 1.00 91.00 96 GLY A CA 1
ATOM 754 C C . GLY A 1 96 ? 5.655 14.477 -21.775 1.00 91.00 96 GLY A C 1
ATOM 755 O O . GLY A 1 96 ? 5.764 13.290 -22.064 1.00 91.00 96 GLY A O 1
ATOM 756 N N . ASN A 1 97 ? 6.109 14.959 -20.611 1.00 95.06 97 ASN A N 1
ATOM 757 C CA . ASN A 1 97 ? 6.663 14.091 -19.568 1.00 95.06 97 ASN A CA 1
ATOM 758 C C . ASN A 1 97 ? 5.596 13.248 -18.836 1.00 95.06 97 ASN A C 1
ATOM 760 O O . ASN A 1 97 ? 4.455 13.669 -18.640 1.00 95.06 97 ASN A O 1
ATOM 764 N N . GLU A 1 98 ? 6.022 12.081 -18.355 1.00 94.06 98 GLU A N 1
ATOM 765 C CA . GLU A 1 98 ? 5.213 11.061 -17.672 1.00 94.06 98 GLU A CA 1
ATOM 766 C C . GLU A 1 98 ? 5.147 11.266 -16.146 1.00 94.06 98 GLU A C 1
ATOM 768 O O . GLU A 1 98 ? 4.726 10.386 -15.392 1.00 94.06 98 GLU A O 1
ATOM 773 N N . MET A 1 99 ? 5.596 12.423 -15.647 1.00 93.75 99 MET A N 1
ATOM 774 C CA . MET A 1 99 ? 5.639 12.683 -14.213 1.00 93.75 99 MET A CA 1
ATOM 775 C C . MET A 1 99 ? 4.228 12.762 -13.614 1.00 93.75 99 MET A C 1
ATOM 777 O O . MET A 1 99 ? 3.298 13.302 -14.221 1.00 93.75 99 MET A O 1
ATOM 781 N N . TYR A 1 100 ? 4.057 12.263 -12.391 1.00 91.25 100 TYR A N 1
ATOM 782 C CA . TYR A 1 100 ? 2.768 12.295 -11.692 1.00 91.25 100 TYR A CA 1
ATOM 783 C C . TYR A 1 100 ? 2.334 13.718 -11.345 1.00 91.25 100 TYR A C 1
ATOM 785 O O . TYR A 1 100 ? 3.155 14.556 -10.974 1.00 91.25 100 TYR A O 1
ATOM 793 N N . SER A 1 101 ? 1.027 13.972 -11.406 1.00 87.25 101 SER A N 1
ATOM 794 C CA . SER A 1 101 ? 0.433 15.271 -11.063 1.00 87.25 101 SER A CA 1
ATOM 795 C C . SER A 1 101 ? 0.121 15.397 -9.575 1.00 87.25 101 SER A C 1
ATOM 797 O O . SER A 1 1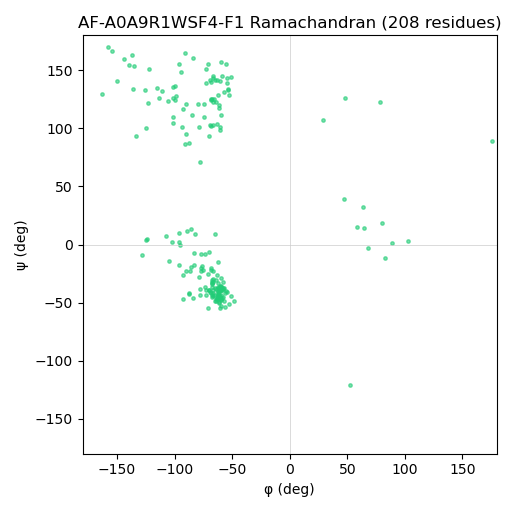01 ? 0.015 16.508 -9.062 1.00 87.25 101 SER A O 1
ATOM 799 N N . CYS A 1 102 ? -0.045 14.281 -8.859 1.00 88.19 102 CYS A N 1
ATOM 800 C CA . CYS A 1 102 ? -0.328 14.312 -7.428 1.00 88.19 102 CYS A CA 1
ATOM 801 C C . CYS A 1 102 ? 0.114 13.051 -6.671 1.00 88.19 102 CYS A C 1
ATOM 803 O O . CYS A 1 102 ? 0.401 11.998 -7.243 1.00 88.19 102 CYS A O 1
ATOM 805 N N . THR A 1 103 ? 0.131 13.163 -5.337 1.00 86.38 103 THR A N 1
ATOM 806 C CA . THR A 1 103 ? 0.417 12.049 -4.412 1.00 86.38 103 THR A CA 1
ATOM 807 C C . THR A 1 103 ? -0.490 10.843 -4.618 1.00 86.38 103 THR A C 1
ATOM 809 O O . THR A 1 103 ? -0.031 9.708 -4.486 1.00 86.38 103 THR A O 1
ATOM 812 N N . TYR A 1 104 ? -1.776 11.078 -4.879 1.00 86.81 104 TYR A N 1
ATOM 813 C CA . TYR A 1 104 ? -2.769 10.020 -5.005 1.00 86.81 104 TYR A CA 1
ATOM 814 C C . TYR A 1 104 ? -2.484 9.128 -6.217 1.00 86.81 104 TYR A C 1
ATOM 816 O O . TYR A 1 104 ? -2.415 7.910 -6.059 1.00 86.81 104 TYR A O 1
ATOM 824 N N . GLU A 1 105 ? -2.241 9.718 -7.391 1.00 86.62 105 GLU A N 1
ATOM 825 C CA . GLU A 1 105 ? -1.904 8.983 -8.619 1.00 86.62 105 GLU A CA 1
ATOM 826 C C . GLU A 1 105 ? -0.661 8.116 -8.424 1.00 86.62 105 GLU A C 1
ATOM 828 O O . GLU A 1 105 ? -0.701 6.911 -8.673 1.00 86.62 105 GLU A O 1
ATOM 833 N N . ALA A 1 106 ? 0.402 8.703 -7.864 1.00 86.06 106 ALA A N 1
ATOM 834 C CA . ALA A 1 106 ? 1.619 7.974 -7.536 1.00 86.06 106 ALA A CA 1
ATOM 835 C C . ALA A 1 106 ? 1.324 6.775 -6.617 1.00 86.06 106 ALA A C 1
ATOM 837 O O . ALA A 1 106 ? 1.650 5.633 -6.939 1.00 86.06 106 ALA A O 1
ATOM 838 N N . LYS A 1 107 ? 0.651 7.001 -5.479 1.00 83.44 107 LYS A N 1
ATOM 839 C CA . LYS A 1 107 ? 0.315 5.932 -4.520 1.00 83.44 107 LYS A CA 1
ATOM 840 C C . LYS A 1 107 ? -0.575 4.850 -5.139 1.00 83.44 107 LYS A C 1
ATOM 842 O O . LYS A 1 107 ? -0.397 3.673 -4.821 1.00 83.44 107 LYS A O 1
ATOM 847 N N . LYS A 1 108 ? -1.518 5.224 -6.007 1.00 82.94 108 LYS A N 1
ATOM 848 C CA . LYS A 1 108 ? -2.418 4.297 -6.705 1.00 82.94 108 LYS A CA 1
ATOM 849 C C . LYS A 1 108 ? -1.637 3.343 -7.606 1.00 82.94 108 LYS A C 1
ATOM 851 O O . LYS A 1 108 ? -1.879 2.138 -7.562 1.00 82.94 108 LYS A O 1
ATOM 856 N N . GLU A 1 109 ? -0.662 3.854 -8.349 1.00 79.50 109 GLU A N 1
ATOM 857 C CA . GLU A 1 109 ? 0.179 3.036 -9.225 1.00 79.50 109 GLU A CA 1
ATOM 858 C C . GLU A 1 109 ? 1.085 2.093 -8.420 1.00 79.50 109 GLU A C 1
ATOM 860 O O . GLU A 1 109 ? 1.125 0.890 -8.680 1.00 79.50 109 GLU A O 1
ATOM 865 N N . PHE A 1 110 ? 1.710 2.581 -7.340 1.00 78.69 110 PHE A N 1
ATOM 866 C CA . PHE A 1 110 ? 2.476 1.731 -6.413 1.00 78.69 110 PHE A CA 1
ATOM 867 C C . PHE A 1 110 ? 1.643 0.616 -5.791 1.00 78.69 110 PHE A C 1
ATOM 869 O O . PHE A 1 110 ? 2.120 -0.510 -5.612 1.00 78.69 110 PHE A O 1
ATOM 876 N N . LYS A 1 111 ? 0.387 0.913 -5.462 1.00 76.88 111 LYS A N 1
ATOM 877 C CA . LYS A 1 111 ? -0.544 -0.085 -4.950 1.00 76.88 111 LYS A CA 1
ATOM 878 C C . LYS A 1 111 ? -0.815 -1.164 -5.998 1.00 76.88 111 LYS A C 1
ATOM 880 O O . LYS A 1 111 ? -0.701 -2.343 -5.667 1.00 76.88 111 LYS A O 1
ATOM 885 N N . ALA A 1 112 ? -1.079 -0.779 -7.250 1.00 75.19 112 ALA A N 1
ATOM 886 C CA . ALA A 1 112 ? -1.267 -1.715 -8.363 1.00 75.19 112 ALA A CA 1
ATOM 887 C C . ALA A 1 112 ? -0.028 -2.607 -8.581 1.00 75.19 112 ALA A C 1
ATOM 889 O O . ALA A 1 112 ? -0.144 -3.824 -8.747 1.00 75.19 112 ALA A O 1
ATOM 890 N N . MET A 1 113 ? 1.174 -2.043 -8.442 1.00 73.56 113 MET A N 1
ATOM 891 C CA . MET A 1 113 ? 2.440 -2.783 -8.523 1.00 73.56 113 MET A CA 1
ATOM 892 C C . MET A 1 113 ? 2.703 -3.729 -7.341 1.00 73.56 113 MET A C 1
ATOM 894 O O . MET A 1 113 ? 3.640 -4.524 -7.389 1.00 73.56 113 MET A O 1
ATOM 898 N N . GLY A 1 114 ? 1.868 -3.732 -6.294 1.00 71.81 114 GLY A N 1
ATOM 899 C CA . GLY A 1 114 ? 2.007 -4.649 -5.155 1.00 71.81 114 GLY A CA 1
ATOM 900 C C . GLY A 1 114 ? 2.585 -4.098 -3.885 1.00 71.81 114 GLY A C 1
ATOM 901 O O . GLY A 1 114 ? 2.765 -4.867 -2.946 1.00 71.81 114 GLY A O 1
ATOM 902 N N . SER A 1 115 ? 2.872 -2.805 -3.846 1.00 71.94 115 SER A N 1
ATOM 903 C CA . SER A 1 115 ? 3.273 -2.134 -2.611 1.00 71.94 115 SER A CA 1
ATOM 904 C C . SER A 1 115 ? 2.057 -1.752 -1.757 1.00 71.94 115 SER A C 1
ATOM 906 O O . SER A 1 115 ? 2.183 -1.028 -0.772 1.00 71.94 115 SER A O 1
ATOM 908 N N . GLY A 1 116 ? 0.867 -2.229 -2.140 1.00 75.75 116 GLY A N 1
ATOM 909 C CA . GLY A 1 116 ? -0.369 -2.084 -1.391 1.00 75.75 116 GLY A CA 1
ATOM 910 C C . GLY A 1 116 ? -0.411 -2.930 -0.122 1.00 75.75 116 GLY A C 1
ATOM 911 O O . GLY A 1 116 ? 0.231 -3.974 -0.007 1.00 75.75 116 GLY A O 1
ATOM 912 N N . TYR A 1 117 ? -1.220 -2.471 0.825 1.00 83.31 117 TYR A N 1
ATOM 913 C CA . TYR A 1 117 ? -1.611 -3.224 2.006 1.00 83.31 117 TYR A CA 1
ATOM 914 C C . TYR A 1 117 ? -3.115 -3.068 2.221 1.00 83.31 117 TYR A C 1
ATOM 916 O O . TYR A 1 117 ? -3.721 -2.061 1.850 1.00 83.31 117 TYR A O 1
ATOM 924 N N . THR A 1 118 ? -3.700 -4.064 2.865 1.00 85.06 118 THR A N 1
ATOM 925 C CA . THR A 1 118 ? -5.086 -4.062 3.326 1.00 85.06 118 THR A CA 1
ATOM 926 C C . THR A 1 118 ? -5.098 -3.721 4.811 1.00 85.06 118 THR A C 1
ATOM 928 O O . THR A 1 118 ? -4.259 -4.186 5.586 1.00 85.06 118 THR A O 1
ATOM 931 N N . LYS A 1 119 ? -6.019 -2.857 5.231 1.00 90.12 119 LYS A N 1
ATOM 932 C CA . LYS A 1 119 ? -6.186 -2.500 6.642 1.00 90.12 119 LYS A CA 1
ATOM 933 C C . LYS A 1 119 ? -7.183 -3.468 7.269 1.00 90.12 119 LYS A C 1
ATOM 935 O O . LYS A 1 119 ? -8.330 -3.529 6.849 1.00 90.12 119 LYS A O 1
ATOM 940 N N . ILE A 1 120 ? -6.764 -4.199 8.296 1.00 93.19 120 ILE A N 1
ATOM 941 C CA . ILE A 1 120 ? -7.627 -5.109 9.055 1.00 93.19 120 ILE A CA 1
ATOM 942 C C . ILE A 1 120 ? -7.765 -4.563 10.471 1.00 93.19 120 ILE A C 1
ATOM 944 O O . ILE A 1 120 ? -6.764 -4.323 11.146 1.00 93.19 120 ILE A O 1
ATOM 948 N N . HIS A 1 121 ? -8.992 -4.365 10.957 1.00 96.00 121 HIS A N 1
ATOM 949 C CA . HIS A 1 121 ? -9.176 -3.903 12.336 1.00 96.00 121 HIS A CA 1
ATOM 950 C C . HIS A 1 121 ? -8.746 -5.022 13.290 1.00 96.00 121 HIS A C 1
ATOM 952 O O . HIS A 1 121 ? -9.050 -6.199 13.076 1.00 96.00 121 HIS A O 1
ATOM 958 N N . ALA A 1 122 ? -8.069 -4.654 14.369 1.00 96.94 122 ALA A N 1
ATOM 959 C CA . ALA A 1 122 ? -7.582 -5.581 15.378 1.00 96.94 122 ALA A CA 1
ATOM 960 C C . ALA A 1 122 ? -8.141 -5.215 16.752 1.00 96.94 122 ALA A C 1
ATOM 962 O O . ALA A 1 122 ? -8.419 -4.053 17.050 1.00 96.94 122 ALA A O 1
ATOM 963 N N . CYS A 1 123 ? -8.293 -6.213 17.617 1.00 96.06 123 CYS A N 1
ATOM 964 C CA . CYS A 1 123 ? -8.511 -5.952 19.032 1.00 96.06 123 CYS A CA 1
ATOM 965 C C . CYS A 1 123 ? -7.286 -5.231 19.622 1.00 96.06 123 CYS A C 1
ATOM 967 O O . CYS A 1 123 ? -6.151 -5.590 19.311 1.00 96.06 123 CYS A O 1
ATOM 969 N N . VAL A 1 124 ? -7.501 -4.265 20.522 1.00 95.31 124 VAL A N 1
ATOM 970 C CA . VAL A 1 124 ? -6.416 -3.541 21.216 1.00 95.31 124 VAL A CA 1
ATOM 971 C C . VAL A 1 124 ? -5.458 -4.510 21.919 1.00 95.31 124 VAL A C 1
ATOM 973 O O . VAL A 1 124 ? -4.241 -4.374 21.798 1.00 95.31 124 VAL A O 1
ATOM 976 N N . ASN A 1 125 ? -6.017 -5.554 22.540 1.00 96.19 125 ASN A N 1
ATOM 977 C CA . ASN A 1 125 ? -5.283 -6.626 23.221 1.00 96.19 125 ASN A CA 1
ATOM 978 C C . ASN A 1 125 ? -4.848 -7.773 22.285 1.00 96.19 125 ASN A C 1
ATOM 980 O O . ASN A 1 125 ? -4.505 -8.849 22.757 1.00 96.19 125 ASN A O 1
ATOM 984 N N . ASN A 1 126 ? -4.912 -7.592 20.961 1.00 95.62 126 ASN A N 1
ATOM 985 C CA . ASN A 1 126 ? -4.526 -8.581 19.941 1.00 95.62 126 ASN A CA 1
ATOM 986 C C . ASN A 1 126 ? -5.261 -9.937 19.982 1.00 95.62 126 ASN A C 1
ATOM 988 O O . ASN A 1 126 ? -4.821 -10.877 19.332 1.00 95.62 126 ASN A O 1
ATOM 992 N N . CYS A 1 127 ? -6.384 -10.063 20.697 1.00 96.56 127 CYS A N 1
ATOM 993 C CA . CYS A 1 127 ? -7.097 -11.342 20.812 1.00 96.56 127 CYS A CA 1
ATOM 994 C C . CYS A 1 127 ? -7.648 -11.851 19.471 1.00 96.56 127 CYS A C 1
ATOM 996 O O . CYS A 1 127 ? -7.646 -13.050 19.213 1.00 96.56 127 CYS A O 1
ATOM 998 N N . ILE A 1 128 ? -8.154 -10.938 18.634 1.00 96.19 128 ILE A N 1
ATOM 999 C CA . ILE A 1 128 ? -8.751 -11.254 17.334 1.00 96.19 128 ILE A CA 1
ATOM 1000 C C . ILE A 1 128 ? -8.443 -10.172 16.296 1.00 96.19 128 ILE A C 1
ATOM 1002 O O . ILE A 1 128 ? -8.177 -9.011 16.628 1.00 96.19 128 ILE A O 1
ATOM 1006 N N . LEU A 1 129 ? -8.573 -10.564 15.030 1.00 96.56 129 LEU A N 1
ATOM 1007 C CA . LEU A 1 129 ? -8.748 -9.666 13.893 1.00 96.56 129 LEU A CA 1
ATOM 1008 C C . LEU A 1 129 ? -10.231 -9.653 13.511 1.00 96.56 129 LEU A C 1
ATOM 1010 O O . LEU A 1 129 ? -10.850 -10.716 13.422 1.00 96.56 129 LEU A O 1
ATOM 1014 N N . TYR A 1 130 ? -10.792 -8.474 13.257 1.00 95.38 130 TYR A N 1
ATOM 1015 C CA . TYR A 1 130 ? -12.182 -8.311 12.822 1.00 95.38 130 TYR A CA 1
ATOM 1016 C C . TYR A 1 130 ? -12.306 -8.646 11.330 1.00 95.38 130 TYR A C 1
ATOM 1018 O O . TYR A 1 130 ? -12.453 -7.766 10.487 1.00 95.38 130 TYR A O 1
ATOM 1026 N N . ARG A 1 131 ? -12.185 -9.939 11.019 1.00 94.06 131 ARG A N 1
ATOM 1027 C CA . ARG A 1 131 ? -12.308 -10.527 9.679 1.00 94.06 131 ARG A CA 1
ATOM 1028 C C . ARG A 1 131 ? -13.121 -11.822 9.728 1.00 94.06 131 ARG A C 1
ATOM 1030 O O . ARG A 1 131 ? -13.243 -12.437 10.794 1.00 94.06 131 ARG A O 1
ATOM 1037 N N . ASN A 1 132 ? -13.609 -12.283 8.577 1.00 93.12 132 ASN A N 1
ATOM 1038 C CA . ASN A 1 132 ? -14.424 -13.496 8.435 1.00 93.12 132 ASN A CA 1
ATOM 1039 C C . ASN A 1 132 ? -15.634 -13.478 9.395 1.00 93.12 132 ASN A C 1
ATOM 1041 O O . ASN A 1 132 ? -16.438 -12.552 9.387 1.00 93.12 132 ASN A O 1
ATOM 1045 N N . LYS A 1 133 ? -15.745 -14.466 10.289 1.00 94.94 133 LYS A N 1
ATOM 1046 C CA . LYS A 1 133 ? -16.822 -14.551 11.290 1.00 94.94 133 LYS A CA 1
ATOM 1047 C C . LYS A 1 133 ? -16.864 -13.388 12.294 1.00 94.94 133 LYS A C 1
ATOM 1049 O O . LYS A 1 133 ? -17.859 -13.236 12.992 1.00 94.94 133 LYS A O 1
ATOM 1054 N N . TYR A 1 134 ? -15.805 -12.581 12.392 1.00 95.00 134 TYR A N 1
ATOM 1055 C CA . TYR A 1 134 ? -15.720 -11.454 13.327 1.00 95.00 134 TYR A CA 1
ATOM 1056 C C . TYR A 1 134 ? -15.944 -10.085 12.666 1.00 95.00 134 TYR A C 1
ATOM 1058 O O . TYR A 1 134 ? -15.864 -9.070 13.354 1.00 95.00 134 TYR A O 1
ATOM 1066 N N . THR A 1 135 ? -16.227 -10.030 11.358 1.00 93.19 135 THR A N 1
ATOM 1067 C CA . THR A 1 135 ? -16.307 -8.774 10.585 1.00 93.19 135 THR A CA 1
ATOM 1068 C C . THR A 1 135 ? -17.341 -7.789 11.130 1.00 93.19 135 THR A C 1
ATOM 1070 O O . THR A 1 135 ? -17.076 -6.590 11.160 1.00 93.19 135 THR A O 1
ATOM 1073 N N . ASN A 1 136 ? -18.482 -8.278 11.619 1.00 94.00 136 ASN A N 1
ATOM 1074 C CA . ASN A 1 136 ? -19.586 -7.430 12.087 1.00 94.00 136 ASN A CA 1
ATOM 1075 C C . ASN A 1 136 ? -19.575 -7.192 13.604 1.00 94.00 136 ASN A C 1
ATOM 1077 O O . ASN A 1 136 ? -20.468 -6.535 14.134 1.00 94.00 136 ASN A O 1
ATOM 1081 N N . LEU A 1 137 ? -18.578 -7.714 14.328 1.00 95.31 137 LEU A N 1
ATOM 1082 C CA . LEU A 1 137 ? -18.496 -7.493 15.767 1.00 95.31 137 LEU A CA 1
ATOM 1083 C C . LEU A 1 137 ? -18.068 -6.058 16.081 1.00 95.31 137 LEU A C 1
ATOM 1085 O O . LEU A 1 137 ? -17.166 -5.498 15.452 1.00 95.31 137 LEU A O 1
ATOM 1089 N N . LEU A 1 138 ? -18.708 -5.488 17.101 1.00 94.69 138 LEU A N 1
ATOM 1090 C CA . LEU A 1 138 ? -18.398 -4.160 17.639 1.00 94.69 138 LEU A CA 1
ATOM 1091 C C . LEU A 1 138 ? -17.463 -4.220 18.853 1.00 94.69 138 LEU A C 1
ATOM 1093 O O . LEU A 1 138 ? -16.838 -3.220 19.200 1.00 94.69 138 LEU A O 1
ATOM 1097 N N . ALA A 1 139 ? -17.341 -5.389 19.480 1.00 95.38 139 ALA A N 1
ATOM 1098 C CA . ALA A 1 139 ? -16.460 -5.634 20.610 1.00 95.38 139 ALA A CA 1
ATOM 1099 C C . ALA A 1 139 ? -15.794 -7.006 20.487 1.00 95.38 139 ALA A C 1
ATOM 1101 O O . ALA A 1 139 ? -16.310 -7.923 19.843 1.00 95.38 139 ALA A O 1
ATOM 1102 N N . CYS A 1 140 ? -14.633 -7.141 21.117 1.00 96.69 140 CYS A N 1
ATOM 1103 C CA . CYS A 1 140 ? -13.885 -8.382 21.149 1.00 96.69 140 CYS A CA 1
ATOM 1104 C C . CYS A 1 140 ? -14.642 -9.429 21.986 1.00 96.69 140 CYS A C 1
ATOM 1106 O O . CYS A 1 140 ? -14.882 -9.181 23.168 1.00 96.69 140 CYS A O 1
ATOM 1108 N N . PRO A 1 141 ? -14.948 -10.619 21.441 1.00 96.75 141 PRO A N 1
ATOM 1109 C CA . PRO A 1 141 ? -15.653 -11.665 22.181 1.00 96.75 141 PRO A CA 1
ATOM 1110 C C . PRO A 1 141 ? -14.798 -12.268 23.307 1.00 96.75 141 PRO A C 1
ATOM 1112 O O . PRO A 1 141 ? -15.335 -12.866 24.229 1.00 96.75 141 PRO A O 1
ATOM 1115 N N . THR A 1 142 ? -13.471 -12.112 23.247 1.00 96.50 142 THR A N 1
ATOM 1116 C CA . THR A 1 142 ? -12.537 -12.664 24.239 1.00 96.50 142 THR A CA 1
ATOM 1117 C C . THR A 1 142 ? -12.313 -11.727 25.423 1.00 96.50 142 THR A C 1
ATOM 1119 O O . THR A 1 142 ? -12.231 -12.186 26.554 1.00 96.50 142 THR A O 1
ATOM 1122 N N . CYS A 1 143 ? -12.180 -10.418 25.183 1.00 96.81 143 CYS A N 1
ATOM 1123 C CA . CYS A 1 143 ? -11.793 -9.461 26.228 1.00 96.81 143 CYS A CA 1
ATOM 1124 C C . CYS A 1 143 ? -12.772 -8.291 26.411 1.00 96.81 143 CYS A C 1
ATOM 1126 O O . CYS A 1 143 ? -12.462 -7.354 27.143 1.00 96.81 143 CYS A O 1
ATOM 1128 N N . GLY A 1 144 ? -13.898 -8.275 25.693 1.00 95.31 144 GLY A N 1
ATOM 1129 C CA . GLY A 1 144 ? -14.950 -7.256 25.802 1.00 95.31 144 GLY A CA 1
ATOM 1130 C C . GLY A 1 144 ? -14.576 -5.848 25.322 1.00 95.31 144 GLY A C 1
ATOM 1131 O O . GLY A 1 144 ? -15.418 -4.956 25.326 1.00 95.31 144 GLY A O 1
ATOM 1132 N N . LYS A 1 145 ? -13.328 -5.610 24.897 1.00 95.06 145 LYS A N 1
ATOM 1133 C CA . LYS A 1 145 ? -12.876 -4.283 24.451 1.00 95.06 145 LYS A CA 1
ATOM 1134 C C . LYS A 1 145 ? -13.540 -3.886 23.133 1.00 95.06 145 LYS A C 1
ATOM 1136 O O . LYS A 1 145 ? -13.684 -4.714 22.234 1.00 95.06 145 LYS A O 1
ATOM 1141 N N . SER A 1 146 ? -13.882 -2.604 23.021 1.00 94.56 146 SER A N 1
ATOM 1142 C CA . SER A 1 146 ? -14.464 -2.014 21.814 1.00 94.56 146 SER A CA 1
ATOM 1143 C C . SER A 1 146 ? -13.541 -2.170 20.602 1.00 94.56 146 SER A C 1
ATOM 1145 O O . SER A 1 146 ? -12.315 -2.090 20.713 1.00 94.56 146 SER A O 1
ATOM 1147 N N . ARG A 1 147 ? -14.142 -2.368 19.428 1.00 95.81 147 ARG A N 1
ATOM 1148 C CA . ARG A 1 147 ? -13.477 -2.263 18.123 1.00 95.81 147 ARG A CA 1
ATOM 1149 C C . ARG A 1 147 ? -13.071 -0.827 17.804 1.00 95.81 147 ARG A C 1
ATOM 1151 O O . ARG A 1 147 ? -12.093 -0.617 17.087 1.00 95.81 147 ARG A O 1
ATOM 1158 N N . TRP A 1 148 ? -13.835 0.139 18.300 1.00 96.12 148 TRP A N 1
ATOM 1159 C CA . TRP A 1 148 ? -13.710 1.557 17.981 1.00 96.12 148 TRP A CA 1
ATOM 1160 C C . TRP A 1 148 ? -12.883 2.305 19.021 1.00 96.12 148 TRP A C 1
ATOM 1162 O O . TRP A 1 148 ? -12.793 1.889 20.178 1.00 96.12 148 TRP A O 1
ATOM 1172 N N . LYS A 1 149 ? -12.291 3.425 18.607 1.00 94.12 149 LYS A N 1
ATOM 1173 C CA . LYS A 1 149 ? -11.503 4.305 19.463 1.00 94.12 149 LYS A CA 1
ATOM 1174 C C . LYS A 1 149 ? -12.387 4.873 20.572 1.00 94.12 149 LYS A C 1
ATOM 1176 O O . LYS A 1 149 ? -13.453 5.434 20.311 1.00 94.12 149 LYS A O 1
ATOM 1181 N N . VAL A 1 150 ? -11.913 4.739 21.805 1.00 91.75 150 VAL A N 1
ATOM 1182 C CA . VAL A 1 150 ? -12.558 5.270 23.007 1.00 91.75 150 VAL A CA 1
ATOM 1183 C C . VAL A 1 150 ? -11.695 6.404 23.544 1.00 91.75 150 VAL A C 1
ATOM 1185 O O . VAL A 1 150 ? -10.480 6.260 23.650 1.00 91.75 150 VAL A O 1
ATOM 1188 N N . ASP A 1 151 ? -12.322 7.531 23.850 1.00 89.69 151 ASP A N 1
ATOM 1189 C CA . ASP A 1 151 ? -11.718 8.629 24.599 1.00 89.69 151 ASP A CA 1
ATOM 1190 C C . ASP A 1 151 ? -12.228 8.550 26.036 1.00 89.69 151 ASP A C 1
ATOM 1192 O O . ASP A 1 151 ? -13.389 8.852 26.316 1.00 89.69 151 ASP A O 1
ATOM 1196 N N . GLU A 1 152 ? -11.356 8.073 26.924 1.00 86.75 152 GLU A N 1
ATOM 1197 C CA . GLU A 1 152 ? -11.669 7.835 28.335 1.00 86.75 152 GLU A CA 1
ATOM 1198 C C . GLU A 1 152 ? -11.952 9.142 29.088 1.00 86.75 152 GLU A C 1
ATOM 1200 O O . GLU A 1 152 ? -12.773 9.151 30.000 1.00 86.75 152 GLU A O 1
ATOM 1205 N N . GLN A 1 153 ? -11.345 10.263 28.677 1.00 87.81 153 GLN A N 1
ATOM 1206 C CA . GLN A 1 153 ? -11.530 11.558 29.342 1.00 87.81 153 GLN A CA 1
ATOM 1207 C C . GLN A 1 153 ? -12.915 12.142 29.062 1.00 87.81 153 GLN A C 1
ATOM 1209 O O . GLN A 1 153 ? -13.544 12.717 29.947 1.00 87.81 153 GLN A O 1
ATOM 1214 N N . LYS A 1 154 ? -13.398 11.989 27.824 1.00 88.44 154 LYS A N 1
ATOM 1215 C CA . LYS A 1 154 ? -14.720 12.480 27.393 1.00 88.44 154 LYS A CA 1
ATOM 1216 C C . LYS A 1 154 ? -15.812 11.416 27.467 1.00 88.44 154 LYS A C 1
ATOM 1218 O O . LYS A 1 154 ? -16.947 11.693 27.089 1.00 88.44 154 LYS A O 1
ATOM 1223 N N . ASN A 1 155 ? -15.455 10.205 27.896 1.00 84.69 155 ASN A N 1
ATOM 1224 C CA . ASN A 1 155 ? -16.309 9.021 27.916 1.00 84.69 155 ASN A CA 1
ATOM 1225 C C . ASN A 1 155 ? -17.064 8.813 26.583 1.00 84.69 155 ASN A C 1
ATOM 1227 O O . ASN A 1 155 ? -18.248 8.475 26.550 1.00 84.69 155 ASN A O 1
ATOM 1231 N N . LYS A 1 156 ? -16.376 9.085 25.462 1.00 88.62 156 LYS A N 1
ATOM 1232 C CA . LYS A 1 156 ? -16.949 9.124 24.109 1.00 88.62 156 LYS A CA 1
ATOM 1233 C C . LYS A 1 156 ? -16.346 8.026 23.242 1.00 88.62 156 LYS A C 1
ATOM 1235 O O . LYS A 1 156 ? -15.128 7.854 23.193 1.00 88.62 156 LYS A O 1
ATOM 1240 N N . ILE A 1 157 ? -17.203 7.319 22.511 1.00 86.69 157 ILE A N 1
ATOM 1241 C CA . ILE A 1 157 ? -16.796 6.326 21.512 1.00 86.69 157 ILE A CA 1
ATOM 1242 C C . ILE A 1 157 ? -16.887 6.970 20.129 1.00 86.69 157 ILE A C 1
ATOM 1244 O O . ILE A 1 157 ? -17.938 7.480 19.741 1.00 86.69 157 ILE A O 1
ATOM 1248 N N . TYR A 1 158 ? -15.786 6.947 19.382 1.00 89.25 158 TYR A N 1
ATOM 1249 C CA . TYR A 1 158 ? -15.755 7.405 17.995 1.00 89.25 158 TYR A CA 1
ATOM 1250 C C . TYR A 1 158 ? -16.042 6.223 17.078 1.00 89.25 158 TYR A C 1
ATOM 1252 O O . TYR A 1 158 ? -15.129 5.540 16.606 1.00 89.25 158 TYR A O 1
ATOM 1260 N N . ASN A 1 159 ? -17.330 5.979 16.846 1.00 79.50 159 ASN A N 1
ATOM 1261 C CA . ASN A 1 159 ? -17.774 5.019 15.842 1.00 79.50 159 ASN A CA 1
ATOM 1262 C C . ASN A 1 159 ? -17.131 5.389 14.492 1.00 79.50 159 ASN A C 1
ATOM 1264 O O . ASN A 1 159 ? -17.025 6.572 14.174 1.00 79.50 159 ASN A O 1
ATOM 1268 N N . ASN A 1 160 ? -16.671 4.389 13.737 1.00 85.19 160 ASN A N 1
ATOM 1269 C CA . ASN A 1 160 ? -15.914 4.499 12.475 1.00 85.19 160 ASN A CA 1
ATOM 1270 C C . ASN A 1 160 ? -14.401 4.726 12.591 1.00 85.19 160 ASN A C 1
ATOM 1272 O O . ASN A 1 160 ? -13.703 4.516 11.605 1.00 85.19 160 ASN A O 1
ATOM 1276 N N . ILE A 1 161 ? -13.855 5.048 13.770 1.00 91.25 161 ILE A N 1
ATOM 1277 C CA . ILE A 1 161 ? -12.396 5.106 13.964 1.00 91.25 161 ILE A CA 1
ATOM 1278 C C . ILE A 1 161 ? -11.951 3.831 14.682 1.00 91.25 161 ILE A C 1
ATOM 1280 O O . ILE A 1 161 ? -12.273 3.665 15.860 1.00 91.25 161 ILE A O 1
ATOM 1284 N N . PRO A 1 162 ? -11.233 2.899 14.034 1.00 93.50 162 PRO A N 1
ATOM 1285 C CA . PRO A 1 162 ? -10.806 1.666 14.686 1.00 93.50 162 PRO A CA 1
ATOM 1286 C C . PRO A 1 162 ? -9.827 1.958 15.825 1.00 93.50 162 PRO A C 1
ATOM 1288 O O . PRO A 1 162 ? -8.945 2.804 15.698 1.00 93.50 162 PRO A O 1
ATOM 1291 N N . ALA A 1 163 ? -9.938 1.221 16.928 1.00 94.38 163 ALA A N 1
ATOM 1292 C CA . ALA A 1 163 ? -9.012 1.351 18.051 1.00 94.38 163 ALA A CA 1
ATOM 1293 C C . ALA A 1 163 ? -7.596 0.873 17.690 1.00 94.38 163 ALA A C 1
ATOM 1295 O O . ALA A 1 163 ? -6.608 1.396 18.202 1.00 94.38 163 ALA A O 1
ATOM 1296 N N . LYS A 1 164 ? -7.495 -0.132 16.811 1.00 95.38 164 LYS A N 1
ATOM 1297 C CA . LYS A 1 164 ? -6.232 -0.667 16.303 1.00 95.38 164 LYS A CA 1
ATOM 1298 C C . LYS A 1 164 ? -6.413 -1.209 14.891 1.00 95.38 164 LYS A C 1
ATOM 1300 O O . LYS A 1 164 ? -7.419 -1.853 14.589 1.00 95.38 164 LYS A O 1
ATOM 1305 N N . VAL A 1 165 ? -5.417 -0.977 14.042 1.00 95.38 165 VAL A N 1
ATOM 1306 C CA . VAL A 1 165 ? -5.384 -1.446 12.653 1.00 95.38 165 VAL A CA 1
ATOM 1307 C C . VAL A 1 165 ? -4.093 -2.224 12.420 1.00 95.38 165 VAL A C 1
ATOM 1309 O O . VAL A 1 165 ? -3.016 -1.776 12.804 1.00 95.38 165 VAL A O 1
ATOM 1312 N N . LEU A 1 166 ? -4.215 -3.394 11.800 1.00 93.94 166 LEU A N 1
ATOM 1313 C CA . LEU A 1 166 ? -3.123 -4.183 11.248 1.00 93.94 166 LEU A CA 1
ATOM 1314 C C . LEU A 1 166 ? -3.047 -3.927 9.741 1.00 93.94 166 LEU A C 1
ATOM 1316 O O . LEU A 1 166 ? -4.039 -4.111 9.037 1.00 93.94 166 LEU A O 1
ATOM 1320 N N . SER A 1 167 ? -1.869 -3.570 9.240 1.00 91.25 167 SER A N 1
ATOM 1321 C CA . SER A 1 167 ? -1.599 -3.540 7.801 1.00 91.25 167 SER A CA 1
ATOM 1322 C C . SER A 1 167 ? -1.194 -4.937 7.327 1.00 91.25 167 SER A C 1
ATOM 1324 O O . SER A 1 167 ? -0.135 -5.4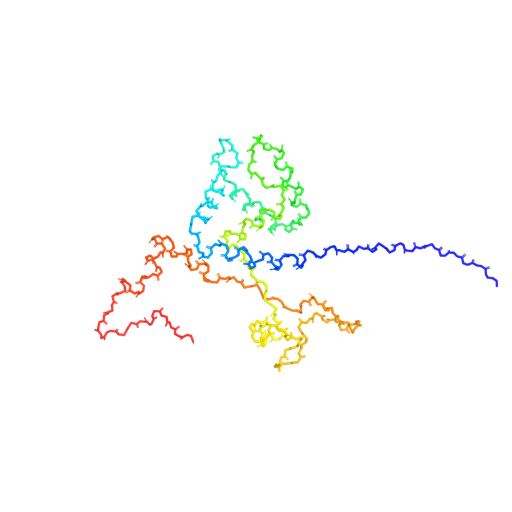37 7.701 1.00 91.25 167 SER A O 1
ATOM 1326 N N . TYR A 1 168 ? -2.043 -5.582 6.528 1.00 87.88 168 TYR A N 1
ATOM 1327 C CA . TYR A 1 168 ? -1.810 -6.903 5.950 1.00 87.88 168 TYR A CA 1
ATOM 1328 C C . TYR A 1 168 ? -1.378 -6.786 4.487 1.00 87.88 168 TYR A C 1
ATOM 1330 O O . TYR A 1 168 ? -2.062 -6.173 3.671 1.00 87.88 168 TYR A O 1
ATOM 1338 N N . PHE A 1 169 ? -0.249 -7.404 4.148 1.00 84.38 169 PHE A N 1
ATOM 1339 C CA . PHE A 1 169 ? 0.237 -7.505 2.774 1.00 84.38 169 PHE A CA 1
ATOM 1340 C C . PHE A 1 169 ? -0.269 -8.821 2.163 1.00 84.38 169 PHE A C 1
ATOM 1342 O O . PHE A 1 169 ? 0.111 -9.884 2.666 1.00 84.38 169 PHE A O 1
ATOM 1349 N N . PRO A 1 170 ? -1.107 -8.793 1.108 1.00 80.12 170 PRO A N 1
ATOM 1350 C CA . PRO A 1 170 ? -1.653 -10.006 0.505 1.00 80.12 170 PRO A CA 1
ATOM 1351 C C . PRO A 1 170 ? -0.555 -10.940 -0.020 1.00 80.12 170 PRO A C 1
ATOM 1353 O O . PRO A 1 170 ? 0.133 -10.659 -1.004 1.00 80.12 170 PRO A O 1
ATOM 1356 N N . ILE A 1 171 ? -0.396 -12.089 0.639 1.00 82.50 171 ILE A N 1
ATOM 1357 C CA . ILE A 1 171 ? 0.701 -13.027 0.350 1.00 82.50 171 ILE A CA 1
ATOM 1358 C C . ILE A 1 171 ? 0.500 -13.709 -1.006 1.00 82.50 171 ILE A C 1
ATOM 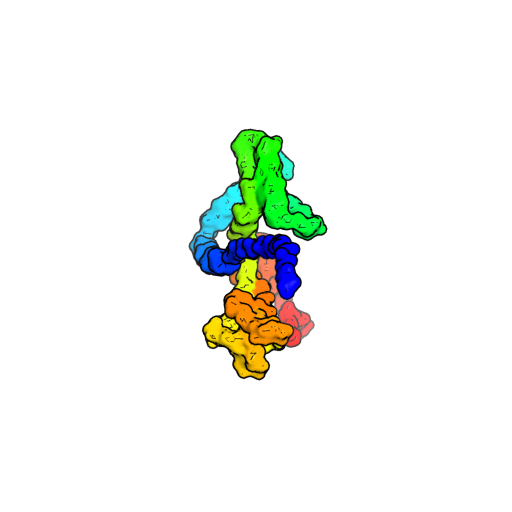1360 O O . ILE A 1 171 ? 1.455 -13.872 -1.760 1.00 82.50 171 ILE A O 1
ATOM 1364 N N . ILE A 1 172 ? -0.741 -14.070 -1.344 1.00 80.44 172 ILE A N 1
ATOM 1365 C CA . ILE A 1 172 ? -1.061 -14.806 -2.576 1.00 80.44 172 ILE A CA 1
ATOM 1366 C C . ILE A 1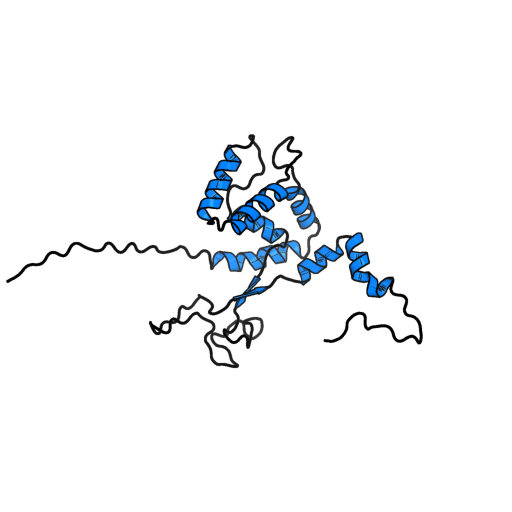 172 ? -0.595 -14.034 -3.816 1.00 80.44 172 ILE A C 1
ATOM 1368 O O . ILE A 1 172 ? 0.044 -14.609 -4.694 1.00 80.44 172 ILE A O 1
ATOM 1372 N N . LEU A 1 173 ? -0.864 -12.726 -3.872 1.00 75.06 173 LEU A N 1
ATOM 1373 C CA . LEU A 1 173 ? -0.436 -11.867 -4.980 1.00 75.06 173 LEU A CA 1
ATOM 1374 C C . LEU A 1 173 ? 1.086 -11.819 -5.104 1.00 75.06 173 LEU A C 1
ATOM 1376 O O . LEU A 1 173 ? 1.635 -11.942 -6.200 1.00 75.06 173 LEU A O 1
ATOM 1380 N N . ARG A 1 174 ? 1.774 -11.687 -3.968 1.00 78.12 174 ARG A N 1
ATOM 1381 C CA . ARG A 1 174 ? 3.234 -11.669 -3.925 1.00 78.12 174 ARG A CA 1
ATOM 1382 C C . ARG A 1 174 ? 3.823 -12.988 -4.419 1.00 78.12 174 ARG A C 1
ATOM 1384 O O . ARG A 1 174 ? 4.735 -12.964 -5.238 1.00 78.12 174 ARG A O 1
ATOM 1391 N N . LEU A 1 175 ? 3.273 -14.121 -3.983 1.00 82.25 175 LEU A N 1
ATOM 1392 C CA . LEU A 1 175 ? 3.698 -15.443 -4.441 1.00 82.25 175 LEU A CA 1
ATOM 1393 C C . LEU A 1 175 ? 3.478 -15.607 -5.946 1.00 82.25 175 LEU A C 1
ATOM 1395 O O . LEU A 1 175 ? 4.427 -15.940 -6.647 1.00 82.25 175 LEU A O 1
ATOM 1399 N N . LYS A 1 176 ? 2.280 -15.297 -6.463 1.00 79.69 176 LYS A N 1
ATOM 1400 C CA . LYS A 1 176 ? 1.991 -15.368 -7.907 1.00 79.69 176 LYS A CA 1
ATOM 1401 C C . LYS A 1 176 ? 3.041 -14.628 -8.740 1.00 79.69 176 LYS A C 1
ATOM 1403 O O . LYS A 1 176 ? 3.517 -15.179 -9.725 1.00 79.69 176 LYS A O 1
ATOM 1408 N N . ARG A 1 177 ? 3.445 -13.422 -8.326 1.00 77.62 177 ARG A N 1
ATOM 1409 C CA . ARG A 1 177 ? 4.496 -12.650 -9.011 1.00 77.62 177 ARG A CA 1
ATOM 1410 C C . ARG A 1 177 ? 5.873 -13.290 -8.914 1.00 77.62 177 ARG A C 1
ATOM 1412 O O . ARG A 1 177 ? 6.573 -13.362 -9.917 1.00 77.62 177 ARG A O 1
ATOM 1419 N N . LEU A 1 178 ? 6.264 -13.780 -7.738 1.00 83.19 178 LEU A N 1
ATOM 1420 C CA . LEU A 1 178 ? 7.552 -14.461 -7.589 1.00 83.19 178 LEU A CA 1
ATOM 1421 C C . LEU A 1 178 ? 7.643 -15.700 -8.500 1.00 83.19 178 LEU A C 1
ATOM 1423 O O . LEU A 1 178 ? 8.693 -15.946 -9.089 1.00 83.19 178 LEU A O 1
ATOM 1427 N N . PHE A 1 179 ? 6.531 -16.419 -8.682 1.00 83.75 179 PHE A N 1
ATOM 1428 C CA . PHE A 1 179 ? 6.429 -17.572 -9.582 1.00 83.75 179 PHE A CA 1
ATOM 1429 C C . PHE A 1 179 ? 6.319 -17.217 -11.082 1.00 83.75 179 PHE A C 1
ATOM 1431 O O . PHE A 1 179 ? 6.395 -18.107 -11.925 1.00 83.75 179 PHE A O 1
ATOM 1438 N N . GLN A 1 180 ? 6.163 -15.942 -11.460 1.00 81.62 180 GLN A N 1
ATOM 1439 C CA . GLN A 1 180 ? 6.205 -15.529 -12.875 1.00 81.62 180 GLN A CA 1
ATOM 1440 C C . GLN A 1 180 ? 7.641 -15.439 -13.410 1.00 81.62 180 GLN A C 1
ATOM 1442 O O . GLN A 1 180 ? 7.884 -15.640 -14.600 1.00 81.62 180 GLN A O 1
ATOM 1447 N N . SER A 1 181 ? 8.613 -15.160 -12.539 1.00 81.75 181 SER A N 1
ATOM 1448 C CA . SER A 1 181 ? 10.025 -15.115 -12.914 1.00 81.75 181 SER A CA 1
ATOM 1449 C C . SER A 1 181 ? 10.601 -16.528 -12.982 1.00 81.75 181 SER A C 1
ATOM 1451 O O . SER A 1 181 ? 10.625 -17.252 -11.986 1.00 81.75 181 SER A O 1
ATOM 1453 N N . LYS A 1 182 ? 11.116 -16.932 -14.151 1.00 84.19 182 LYS A N 1
ATOM 1454 C CA . LYS A 1 182 ? 11.722 -18.265 -14.344 1.00 84.19 182 LYS A CA 1
ATOM 1455 C C . LYS A 1 182 ? 12.925 -18.504 -13.433 1.00 84.19 182 LYS A C 1
ATOM 1457 O O . LYS A 1 182 ? 13.155 -19.639 -13.026 1.00 84.19 182 LYS A O 1
ATOM 1462 N N . THR A 1 183 ? 13.722 -17.471 -13.162 1.00 86.94 183 THR A N 1
ATOM 1463 C CA . THR A 1 183 ? 14.887 -17.571 -12.271 1.00 86.94 183 THR A CA 1
ATOM 1464 C C . THR A 1 183 ? 14.420 -17.737 -10.831 1.00 86.94 183 THR A C 1
ATOM 1466 O O . THR A 1 183 ? 14.717 -18.754 -10.217 1.00 86.94 183 THR A O 1
ATOM 1469 N N . THR A 1 184 ? 13.575 -16.824 -10.354 1.00 86.38 184 THR A N 1
ATOM 1470 C CA . THR A 1 184 ? 13.027 -16.839 -8.991 1.00 86.38 184 THR A CA 1
ATOM 1471 C C . THR A 1 184 ? 12.229 -18.108 -8.698 1.00 86.38 184 THR A C 1
ATOM 1473 O O . THR A 1 184 ? 12.331 -18.663 -7.611 1.00 86.38 184 THR A O 1
ATOM 1476 N N . THR A 1 185 ? 11.483 -18.625 -9.676 1.00 88.94 185 THR A N 1
ATOM 1477 C CA . THR A 1 185 ? 10.740 -19.886 -9.540 1.00 88.94 185 THR A CA 1
ATOM 1478 C C . THR A 1 185 ? 11.666 -21.058 -9.243 1.00 88.94 185 THR A C 1
ATOM 1480 O O . THR A 1 185 ? 11.358 -21.853 -8.363 1.00 88.94 185 THR A O 1
ATOM 1483 N N . LYS A 1 186 ? 12.818 -21.155 -9.927 1.00 87.62 186 LYS A N 1
ATOM 1484 C CA . LYS A 1 186 ? 13.794 -22.229 -9.677 1.00 87.62 186 LYS A CA 1
ATOM 1485 C C . LYS A 1 186 ? 14.319 -22.195 -8.245 1.00 87.62 186 LYS A C 1
ATOM 1487 O O . LYS A 1 186 ? 14.550 -23.260 -7.681 1.00 87.62 186 LYS A O 1
ATOM 1492 N N . ASP A 1 187 ? 14.503 -21.000 -7.689 1.00 88.00 187 ASP A N 1
ATOM 1493 C CA . ASP A 1 187 ? 14.961 -20.821 -6.312 1.00 88.00 187 ASP A CA 1
ATOM 1494 C C . ASP A 1 187 ? 13.848 -21.185 -5.319 1.00 88.00 187 ASP A C 1
ATOM 1496 O O . ASP A 1 187 ? 14.081 -21.930 -4.370 1.00 88.00 187 ASP A O 1
ATOM 1500 N N . LEU A 1 188 ? 12.610 -20.751 -5.584 1.00 88.69 188 LEU A N 1
ATOM 1501 C CA . LEU A 1 188 ? 11.444 -21.077 -4.757 1.00 88.69 188 LEU A CA 1
ATOM 1502 C C . LEU A 1 188 ? 11.135 -22.580 -4.718 1.00 88.69 188 LEU A C 1
ATOM 1504 O O . LEU A 1 188 ? 10.751 -23.092 -3.669 1.00 88.69 188 LEU A O 1
ATOM 1508 N N . THR A 1 189 ? 11.315 -23.300 -5.829 1.00 88.81 189 THR A N 1
ATOM 1509 C CA . THR A 1 189 ? 11.072 -24.753 -5.925 1.00 88.81 189 THR A CA 1
ATOM 1510 C C . THR A 1 189 ? 12.335 -25.591 -5.733 1.00 88.81 189 THR A C 1
ATOM 1512 O O . THR A 1 189 ? 12.331 -26.794 -6.013 1.00 88.81 189 THR A O 1
ATOM 1515 N N . TRP A 1 190 ? 13.447 -24.984 -5.307 1.00 85.31 190 TRP A N 1
ATOM 1516 C CA . TRP A 1 190 ? 14.730 -25.677 -5.175 1.00 85.31 190 TRP A CA 1
ATOM 1517 C C . TRP A 1 190 ? 14.655 -26.845 -4.184 1.00 85.31 190 TRP A C 1
ATOM 1519 O O . TRP A 1 190 ? 15.201 -27.917 -4.457 1.00 85.31 190 TRP A O 1
ATOM 1529 N N . HIS A 1 191 ? 13.929 -26.646 -3.077 1.00 80.38 191 HIS A N 1
ATOM 1530 C CA . HIS A 1 191 ? 13.751 -27.630 -2.006 1.00 80.38 191 HIS A CA 1
ATOM 1531 C C . HIS A 1 191 ? 13.146 -28.951 -2.499 1.00 80.38 191 HIS A C 1
ATOM 1533 O O . HIS A 1 191 ? 13.502 -30.000 -1.975 1.00 80.38 191 HIS A O 1
ATOM 1539 N N . GLU A 1 192 ? 12.291 -28.892 -3.519 1.00 81.44 192 GLU A N 1
ATOM 1540 C CA . GLU A 1 192 ? 11.617 -30.050 -4.111 1.00 81.44 192 GLU A CA 1
ATOM 1541 C C . GLU A 1 192 ? 12.406 -30.616 -5.299 1.00 81.44 192 GLU A C 1
ATOM 1543 O O . GLU A 1 192 ? 12.633 -31.814 -5.419 1.00 81.44 192 GLU A O 1
ATOM 1548 N N . THR A 1 193 ? 12.854 -29.742 -6.203 1.00 79.94 193 THR A N 1
ATOM 1549 C CA . THR A 1 193 ? 13.339 -30.162 -7.532 1.00 79.94 193 THR A CA 1
ATOM 1550 C C . THR A 1 193 ? 14.830 -30.471 -7.600 1.00 79.94 193 THR A C 1
ATOM 1552 O O . THR A 1 193 ? 15.274 -31.162 -8.517 1.00 79.94 193 THR A O 1
ATOM 1555 N N . LYS A 1 194 ? 15.633 -29.920 -6.685 1.00 75.50 194 LYS A N 1
ATOM 1556 C CA . LYS A 1 194 ? 17.103 -30.001 -6.741 1.00 75.50 194 LYS A CA 1
ATOM 1557 C C . LYS A 1 194 ? 17.746 -30.497 -5.455 1.00 75.50 194 LYS A C 1
ATOM 1559 O O . LYS A 1 194 ? 18.953 -30.753 -5.451 1.00 75.50 194 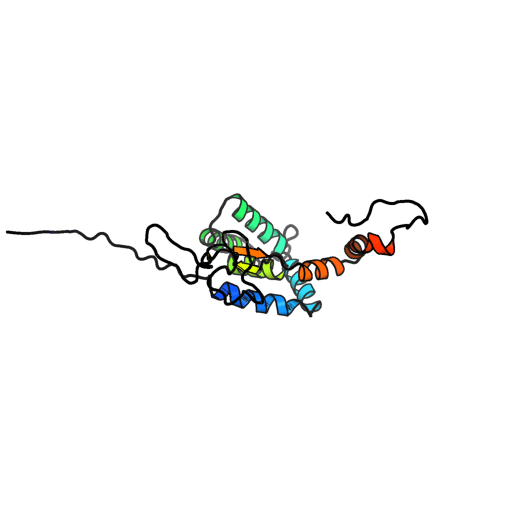LYS A O 1
ATOM 1564 N N . ARG A 1 195 ? 16.980 -30.633 -4.373 1.00 72.88 195 ARG A N 1
ATOM 1565 C CA . ARG A 1 195 ? 17.482 -31.206 -3.128 1.00 72.88 195 ARG A CA 1
ATOM 1566 C C . ARG A 1 195 ? 17.807 -32.681 -3.354 1.00 72.88 195 ARG A C 1
ATOM 1568 O O . ARG A 1 195 ? 16.946 -33.471 -3.727 1.00 72.88 195 ARG A O 1
ATOM 1575 N N . LYS A 1 196 ? 19.057 -33.062 -3.094 1.00 70.56 196 LYS A N 1
ATOM 1576 C CA . LYS A 1 196 ? 19.427 -34.473 -2.976 1.00 70.56 196 LYS A CA 1
ATOM 1577 C C . LYS A 1 196 ? 18.903 -34.984 -1.638 1.00 70.56 196 LYS A C 1
ATOM 1579 O O . LYS A 1 196 ? 19.235 -34.427 -0.594 1.00 70.56 196 LYS A O 1
ATOM 1584 N N . VAL A 1 197 ? 18.049 -35.999 -1.680 1.00 69.75 197 VAL A N 1
ATOM 1585 C CA . VAL A 1 197 ? 17.631 -36.733 -0.485 1.00 69.75 197 VAL A CA 1
ATOM 1586 C C . VAL A 1 197 ? 18.567 -37.926 -0.361 1.00 69.75 197 VAL A C 1
ATOM 1588 O O . VAL A 1 197 ? 18.419 -38.909 -1.084 1.00 69.75 197 VAL A O 1
ATOM 1591 N N . ASP A 1 198 ? 19.557 -37.823 0.521 1.00 71.25 198 ASP A N 1
ATOM 1592 C CA . ASP A 1 198 ? 20.447 -38.943 0.803 1.00 71.25 198 ASP A CA 1
ATOM 1593 C C . ASP A 1 198 ? 19.697 -39.966 1.667 1.00 71.25 198 ASP A C 1
ATOM 1595 O O . ASP A 1 198 ? 19.358 -39.719 2.828 1.00 71.25 198 ASP A O 1
ATOM 1599 N N . ILE A 1 199 ? 19.383 -41.116 1.068 1.00 71.25 199 ILE A N 1
ATOM 1600 C CA . ILE A 1 199 ? 18.630 -42.191 1.721 1.00 71.25 199 ILE A CA 1
ATOM 1601 C C . ILE A 1 199 ? 19.426 -42.683 2.937 1.00 71.25 199 ILE A C 1
ATOM 1603 O O . ILE A 1 199 ? 20.550 -43.161 2.802 1.00 71.25 199 ILE A O 1
ATOM 1607 N N . GLY A 1 200 ? 18.828 -42.582 4.126 1.00 69.75 200 GLY A N 1
ATOM 1608 C CA . GLY A 1 200 ? 19.421 -43.059 5.379 1.00 69.75 200 GLY A CA 1
ATOM 1609 C C . GLY A 1 200 ? 20.305 -42.051 6.121 1.00 69.75 200 GLY A C 1
ATOM 1610 O O . GLY A 1 200 ? 20.810 -42.390 7.189 1.00 69.75 200 GLY A O 1
ATOM 1611 N N . ILE A 1 201 ? 20.466 -40.818 5.620 1.00 71.44 201 ILE A N 1
ATOM 1612 C CA . ILE A 1 201 ? 21.205 -39.752 6.314 1.00 71.44 201 ILE A CA 1
ATOM 1613 C C . ILE A 1 201 ? 20.221 -38.729 6.884 1.00 71.44 201 ILE A C 1
ATOM 1615 O O . ILE A 1 201 ? 19.421 -38.129 6.163 1.00 71.44 201 ILE A O 1
ATOM 1619 N N . LEU A 1 202 ? 20.302 -38.503 8.197 1.00 62.31 202 LEU A N 1
ATOM 1620 C CA . LEU A 1 202 ? 19.515 -37.480 8.876 1.00 62.31 202 LEU A CA 1
ATOM 1621 C C . LEU A 1 202 ? 19.975 -36.096 8.394 1.00 62.31 202 LEU A C 1
ATOM 1623 O O . LEU A 1 202 ? 21.034 -35.605 8.775 1.00 62.31 202 LEU A O 1
ATOM 1627 N N . SER A 1 203 ? 19.189 -35.480 7.520 1.00 65.56 203 SER A N 1
ATOM 1628 C CA . SER A 1 203 ? 19.418 -34.111 7.059 1.00 65.56 203 SER A CA 1
ATOM 1629 C C . SER A 1 203 ? 18.603 -33.141 7.906 1.00 65.56 203 SER A C 1
ATOM 1631 O O . SER A 1 203 ? 17.498 -33.479 8.330 1.00 65.56 203 SER A O 1
ATOM 1633 N N . HIS A 1 204 ? 19.099 -31.915 8.105 1.00 59.69 204 HIS A N 1
ATOM 1634 C CA . HIS A 1 204 ? 18.293 -30.869 8.734 1.00 59.69 204 HIS A CA 1
ATOM 1635 C C . HIS A 1 204 ? 16.950 -30.708 7.985 1.00 59.69 204 HIS A C 1
ATOM 1637 O O . HIS A 1 204 ? 16.949 -30.676 6.739 1.00 59.69 204 HIS A O 1
ATOM 1643 N N . PRO A 1 205 ? 15.815 -30.631 8.715 1.00 62.66 205 PRO A N 1
ATOM 1644 C CA . PRO A 1 205 ? 14.518 -30.317 8.130 1.00 62.66 205 PRO A CA 1
ATOM 1645 C C . PRO A 1 205 ? 14.629 -29.023 7.324 1.00 62.66 205 PRO A C 1
ATOM 1647 O O . PRO A 1 205 ? 15.164 -28.033 7.820 1.00 62.66 205 PRO A O 1
ATOM 1650 N N . ALA A 1 206 ? 14.179 -29.054 6.068 1.00 62.72 206 ALA A N 1
ATOM 1651 C CA . ALA A 1 206 ? 14.188 -27.874 5.199 1.00 62.72 206 ALA A CA 1
ATOM 1652 C C . ALA A 1 206 ? 13.308 -26.753 5.772 1.00 62.72 206 ALA A C 1
ATOM 1654 O O . ALA A 1 206 ? 13.665 -25.586 5.677 1.00 62.72 206 ALA A O 1
ATOM 1655 N N . ASP A 1 207 ? 12.230 -27.152 6.443 1.00 60.50 207 ASP A N 1
ATOM 1656 C CA . ASP A 1 207 ? 11.342 -26.304 7.214 1.00 60.50 207 ASP A CA 1
ATOM 1657 C C . ASP A 1 207 ? 11.281 -26.899 8.622 1.00 60.50 207 ASP A C 1
ATOM 1659 O O . ASP A 1 207 ? 10.627 -27.918 8.855 1.00 60.50 207 ASP A O 1
ATOM 1663 N N . SER A 1 208 ? 12.031 -26.328 9.566 1.00 41.59 208 SER A N 1
ATOM 1664 C CA . SER A 1 208 ? 11.839 -26.691 10.970 1.00 41.59 208 SER A CA 1
ATOM 1665 C C . SER A 1 208 ? 10.449 -26.208 11.385 1.00 41.59 208 SER A C 1
ATOM 1667 O O . SER A 1 208 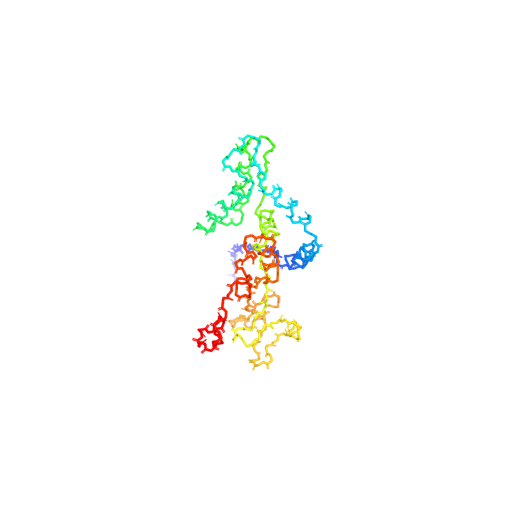? 10.185 -25.009 11.248 1.00 41.59 208 SER A O 1
ATOM 1669 N N . PRO A 1 209 ? 9.566 -27.068 11.920 1.00 43.66 209 PRO A N 1
ATOM 1670 C CA . PRO A 1 209 ? 8.474 -26.562 12.731 1.00 43.66 209 PRO A CA 1
ATOM 1671 C C . PRO A 1 209 ? 9.126 -25.854 13.924 1.00 43.66 209 PRO A C 1
ATOM 1673 O O . PRO A 1 209 ? 9.933 -26.452 14.640 1.00 43.66 209 PRO A O 1
ATOM 1676 N N . ALA A 1 210 ? 8.892 -24.549 14.027 1.00 43.75 210 ALA A N 1
ATOM 1677 C CA . ALA A 1 210 ? 9.237 -23.768 15.208 1.00 43.75 210 ALA A CA 1
ATOM 1678 C C . ALA A 1 210 ? 8.366 -24.189 16.399 1.00 43.75 210 ALA A C 1
ATOM 1680 O O . ALA A 1 210 ? 7.202 -24.593 16.157 1.00 43.75 210 ALA A O 1
#

Solvent-accessible surface area (backbone atoms only — not comparable to full-atom values): 12933 Å² total; per-residue (Å²): 134,88,80,93,79,90,80,81,83,80,77,79,79,75,81,72,84,73,71,71,64,68,61,56,66,56,49,61,62,55,55,63,66,56,76,81,33,73,65,64,54,48,53,50,51,57,60,38,62,32,47,29,30,90,91,41,85,89,36,25,33,45,57,49,52,52,54,50,50,50,49,31,64,75,70,68,54,49,66,69,60,47,19,55,47,32,42,52,53,45,69,74,45,66,89,85,45,61,60,52,70,34,53,64,62,49,51,52,52,43,33,76,76,61,76,42,65,46,82,39,42,25,34,81,85,65,83,49,60,48,48,80,96,34,52,85,55,63,45,37,92,87,76,66,46,53,35,38,30,68,41,80,91,76,73,40,72,42,81,93,40,62,53,26,75,43,80,43,65,67,58,67,63,55,50,58,56,48,60,69,38,74,68,52,31,51,63,75,45,29,79,75,78,67,53,83,78,60,87,94,57,94,66,82,63,94,71,68,84,127

Mean predicted aligned error: 13.14 Å

pLDDT: mean 78.11, std 21.39, range [27.28, 96.94]

Nearest PDB structures (foldseek):
  7mwv-assembly1_A  TM=2.886E-01  e=1.203E+00  Escherichia coli

Organism: Lactuca sativa (NCBI:txid4236)

Radius of gyration: 25.2 Å; Cα contacts (8 Å, |Δi|>4): 183; chains: 1; bounding box: 47×91×60 Å

Sequence (210 aa):
MGTSNVVDSMSMNTEMPTDDVETVEMVEVVEENFIGNPDKFRELIEDVEKPLYTECHNFTKLSAINQLLNLKSKYGVSDKCFTELLVLIKSMLPEGNEMYSCTYEAKKEFKAMGSGYTKIHACVNNCILYRNKYTNLLACPTCGKSRWKVDEQKNKIYNNIPAKVLSYFPIILRLKRLFQSKTTTKDLTWHETKRKVDIGILSHPADSPA

Secondary structure (DSSP, 8-state):
------------------TTTHHHHHHHHHHHHHTT-HHHHHHHHHHHTSBSSTT--S-BHHHHHHHHHHHHHHHT--HHHHHHHHHHHHHHSPTT----SSHHHHHHHHIIIII--EEEEB-TTSS-BS-GGGTT-SB-TTT--BSEEEETTTTEEEEEEES-EEEE--HHHHHHHHTTSHHHHHHHTHHHHT----TT--PPPSS---